Protein AF-A0A960R5I8-F1 (afdb_monomer_lite)

Secondary structure (DSSP, 8-state):
-HHHHHHHHHHHHHHHHHHHHHTT--HHHHHHHHHHHHHHHHHHHHHHHHSHHHHHHHHHHHHHS-GGG--TTS-S-----TTS-HHHHHHHHHHH---S---PPPP-B-S--BEEEE-TTS-EEEEEEEETGGGGEEEE-TTS-EEEE-HHHHHHHGGGBS-HHHHHHHHHHHHHHHTSS-HHHHHHHHHHHHHS-BSSTTS-B-SEEEEE-SS--GGGEEE--S--SHHHHHTT---EEEBSS--SEEEEEEETTS-EEEEEE-TTS-HHHHHHHHHT-TTEEEEEEEE-TT-EEEE-S-EEETTEEE-SEEEEEEEEETTTTEEEEE-TT-PBPPPEEHHHHHHTT-EE----

Sequence (356 aa):
GRIEEIEAESKAAVAELKELIDSGAELGEIKKARKKANDLEKGVEDKWRADQRHHALDAMILTMLPHWAGDPGKSLHFGLPKDIDWRRVFGRVLDGVIAEELRFEKPVLRETIYGLRPGPNEEMQAVIRRVVFEMAYEGRSMEGEPIKFGVKELKRWIPSVRDPLIRAKLAEIASDLEGLDSAKEQEIEWRKRCLDLRLSPEGPLIKKVSCWSDKPGIDNYANLAKDRSEEGDRRFRGQWRCAKGSHRGQWLYLDGKGAPRIRAVKVFESPDMVVASLRSDPNCLEVVAFLQAGCVIQIDREVVSGRQTLAAGRYRLGGVEEKKRQIDLKSAAGEPFTKIPLTSLVAAGFSRVSEA

Structure (mmCIF, N/CA/C/O backbone):
data_AF-A0A960R5I8-F1
#
_entry.id   AF-A0A960R5I8-F1
#
loop_
_atom_site.group_PDB
_atom_site.id
_atom_site.type_symbol
_atom_site.label_atom_id
_atom_site.label_alt_id
_atom_site.label_comp_id
_atom_site.label_asym_id
_atom_site.label_entity_id
_atom_site.label_seq_id
_atom_site.pdbx_PDB_ins_code
_atom_site.Cartn_x
_atom_site.Cartn_y
_atom_site.Cartn_z
_atom_site.occupancy
_atom_site.B_iso_or_equiv
_atom_site.auth_seq_id
_atom_site.auth_comp_id
_atom_site.auth_asym_id
_atom_site.auth_atom_id
_atom_site.pdbx_PDB_model_num
ATOM 1 N N . GLY A 1 1 ? -19.724 17.907 -12.517 1.00 52.72 1 GLY A N 1
ATOM 2 C CA . GLY A 1 1 ? -19.907 17.167 -13.779 1.00 52.72 1 GLY A CA 1
ATOM 3 C C . GLY A 1 1 ? -21.338 17.297 -14.258 1.00 52.72 1 GLY A C 1
ATOM 4 O O . GLY A 1 1 ? -21.785 18.402 -14.501 1.00 52.72 1 GLY A O 1
ATOM 5 N N . ARG A 1 2 ? -22.094 16.196 -14.315 1.00 65.00 2 ARG A N 1
ATOM 6 C CA . ARG A 1 2 ? -23.437 16.174 -14.929 1.00 65.00 2 ARG A CA 1
ATOM 7 C C . ARG A 1 2 ? -24.547 16.893 -14.139 1.00 65.00 2 ARG A C 1
ATOM 9 O O . ARG A 1 2 ? -25.581 17.191 -14.710 1.00 65.00 2 ARG A O 1
ATOM 16 N N . ILE A 1 3 ? -24.369 17.131 -12.835 1.00 64.06 3 ILE A N 1
ATOM 17 C CA . ILE A 1 3 ? -25.335 17.891 -12.010 1.00 64.06 3 ILE A CA 1
ATOM 18 C C . ILE A 1 3 ? -25.179 19.398 -12.255 1.00 64.06 3 ILE A C 1
ATOM 20 O O . ILE A 1 3 ? -26.164 20.070 -12.526 1.00 64.06 3 ILE A O 1
ATOM 24 N N . GLU A 1 4 ? -23.940 19.897 -12.256 1.00 72.06 4 GLU A N 1
ATOM 25 C CA . GLU A 1 4 ? -23.615 21.307 -12.537 1.00 72.06 4 GLU A CA 1
ATOM 26 C C . GLU A 1 4 ? -24.078 21.736 -13.937 1.00 72.06 4 GLU A C 1
ATOM 28 O O . GLU A 1 4 ? -24.554 22.851 -14.120 1.00 72.06 4 GLU A O 1
ATOM 33 N N . GLU A 1 5 ? -23.986 20.831 -14.914 1.00 75.25 5 GLU A N 1
ATOM 34 C CA . GLU A 1 5 ? -24.476 21.037 -16.280 1.00 75.25 5 GLU A CA 1
ATOM 35 C C . GLU A 1 5 ? -26.003 21.229 -16.315 1.00 75.25 5 GLU A C 1
ATOM 37 O O . GLU A 1 5 ? -26.495 22.193 -16.894 1.00 75.25 5 GLU A O 1
ATOM 42 N N . ILE A 1 6 ? -26.758 20.388 -15.602 1.00 72.94 6 ILE A N 1
ATOM 43 C CA . ILE A 1 6 ? -28.229 20.470 -15.550 1.00 72.94 6 ILE A CA 1
ATOM 44 C C . ILE A 1 6 ? -28.690 21.681 -14.727 1.00 72.94 6 ILE A C 1
ATOM 46 O O . ILE A 1 6 ? -29.697 22.305 -15.049 1.00 72.94 6 ILE A O 1
ATOM 50 N N . GLU A 1 7 ? -27.954 22.062 -13.682 1.00 75.44 7 GLU A N 1
ATOM 51 C CA . GLU A 1 7 ? -28.221 23.298 -12.940 1.00 75.44 7 GLU A CA 1
ATOM 52 C C . GLU A 1 7 ? -27.997 24.547 -13.794 1.00 75.44 7 GLU A C 1
ATOM 54 O O . GLU A 1 7 ? -28.770 25.504 -13.699 1.00 75.44 7 GLU A O 1
ATOM 59 N N . ALA A 1 8 ? -26.960 24.547 -14.635 1.00 82.06 8 ALA A N 1
ATOM 60 C CA . ALA A 1 8 ? -26.720 25.623 -15.587 1.00 82.06 8 ALA A CA 1
ATOM 61 C C . ALA A 1 8 ? -27.842 25.692 -16.638 1.00 82.06 8 ALA A C 1
ATOM 63 O O . ALA A 1 8 ? -28.361 26.778 -16.900 1.00 82.06 8 ALA A O 1
ATOM 64 N N . GLU A 1 9 ? -28.277 24.545 -17.168 1.00 82.81 9 GLU A N 1
ATOM 65 C CA . GLU A 1 9 ? -29.407 24.448 -18.103 1.00 82.81 9 GLU A CA 1
ATOM 66 C C . GLU A 1 9 ? -30.730 24.910 -17.476 1.00 82.81 9 GLU A C 1
ATOM 68 O O . GLU A 1 9 ? -31.490 25.648 -18.105 1.00 82.81 9 GLU A O 1
ATOM 73 N N . SER A 1 10 ? -30.993 24.534 -16.221 1.00 82.56 10 SER A N 1
ATOM 74 C CA . SER A 1 10 ? -32.181 24.961 -15.475 1.00 82.56 10 SER A CA 1
ATOM 75 C C . SER A 1 10 ? -32.188 26.479 -15.253 1.00 82.56 10 SER A C 1
ATOM 77 O O . SER A 1 10 ? -33.169 27.155 -15.568 1.00 82.56 10 SER A O 1
ATOM 79 N N . LYS A 1 11 ? -31.060 27.059 -14.815 1.00 84.75 11 LYS A N 1
ATOM 80 C CA . LYS A 1 11 ? -30.921 28.518 -14.652 1.00 84.75 11 LYS A CA 1
ATOM 81 C C . LYS A 1 11 ? -31.104 29.269 -15.970 1.00 84.75 11 LYS A C 1
ATOM 83 O O . LYS A 1 11 ? -31.772 30.302 -15.982 1.00 84.75 11 LYS A O 1
ATOM 88 N N . ALA A 1 12 ? -30.546 28.750 -17.063 1.00 86.56 12 ALA A N 1
ATOM 89 C CA . ALA A 1 12 ? -30.713 29.330 -18.391 1.00 86.56 12 ALA A CA 1
ATOM 90 C C . ALA A 1 12 ? -32.182 29.289 -18.846 1.00 86.56 12 ALA A C 1
ATOM 92 O O . ALA A 1 12 ? -32.698 30.299 -19.314 1.00 86.56 12 ALA A O 1
ATOM 93 N N . ALA A 1 13 ? -32.887 28.174 -18.626 1.00 83.00 13 ALA A N 1
ATOM 94 C CA . ALA A 1 13 ? -34.304 28.042 -18.968 1.00 83.00 13 ALA A CA 1
ATOM 95 C C . ALA A 1 13 ? -35.213 28.977 -18.143 1.00 83.00 13 ALA A C 1
ATOM 97 O O . ALA A 1 13 ? -36.200 29.500 -18.659 1.00 83.00 13 ALA A O 1
ATOM 98 N N . VAL A 1 14 ? -34.882 29.225 -16.870 1.00 84.38 14 VAL A N 1
ATOM 99 C CA . VAL A 1 14 ? -35.603 30.195 -16.026 1.00 84.38 14 VAL A CA 1
ATOM 100 C C . VAL A 1 14 ? -35.343 31.636 -16.476 1.00 84.38 14 VAL A C 1
ATOM 102 O O . VAL A 1 14 ? -36.256 32.461 -16.429 1.00 84.38 14 VAL A O 1
ATOM 105 N N . ALA A 1 15 ? -34.123 31.954 -16.917 1.00 87.06 15 ALA A N 1
ATOM 106 C CA . ALA A 1 15 ? -33.800 33.264 -17.480 1.00 87.06 15 ALA A CA 1
ATOM 107 C C . ALA A 1 15 ? -34.532 33.504 -18.814 1.00 87.06 15 ALA A C 1
ATOM 109 O O . ALA A 1 15 ? -35.174 34.539 -18.968 1.00 87.06 15 ALA A O 1
ATOM 110 N N . GLU A 1 16 ? -34.529 32.509 -19.707 1.00 86.88 16 GLU A N 1
ATOM 111 C CA . GLU A 1 16 ? -35.263 32.503 -20.983 1.00 86.88 16 GLU A CA 1
ATOM 112 C C . GLU A 1 16 ? -36.770 32.739 -20.763 1.00 86.88 16 GLU A C 1
ATOM 114 O O . GLU A 1 16 ? -37.390 33.563 -21.431 1.00 86.88 16 GLU A O 1
ATOM 119 N N . LEU A 1 17 ? -37.370 32.077 -19.766 1.00 85.31 17 LEU A N 1
ATOM 120 C CA . LEU A 1 17 ? -38.778 32.284 -19.416 1.00 85.31 17 LEU A CA 1
ATOM 121 C C . LEU A 1 17 ? -39.069 33.718 -18.947 1.00 85.31 17 LEU A C 1
ATOM 123 O O . LEU A 1 17 ? -40.115 34.264 -19.293 1.00 85.31 17 LEU A O 1
ATOM 127 N N . LYS A 1 18 ? -38.182 34.315 -18.143 1.00 87.19 18 LYS A N 1
ATOM 128 C CA . LYS A 1 18 ? -38.351 35.698 -17.667 1.00 87.19 18 LYS A CA 1
ATOM 129 C C . LYS A 1 18 ? -38.299 36.686 -18.825 1.00 87.19 18 LYS A C 1
ATOM 131 O O . LYS A 1 18 ? -39.181 37.526 -18.932 1.00 87.19 18 LYS A O 1
ATOM 136 N N . GLU A 1 19 ? -37.341 36.518 -19.730 1.00 87.81 19 GLU A N 1
ATOM 137 C CA . GLU A 1 19 ? -37.201 37.369 -20.912 1.00 87.81 19 GLU A CA 1
ATOM 138 C C . GLU A 1 19 ? -38.429 37.289 -21.837 1.00 87.81 19 GLU A C 1
ATOM 140 O O . GLU A 1 19 ? -38.914 38.310 -22.328 1.00 87.81 19 GLU A O 1
ATOM 145 N N . LEU A 1 20 ? -39.006 36.096 -22.016 1.00 84.62 20 LEU A N 1
ATOM 146 C CA . LEU A 1 20 ? -40.245 35.912 -22.784 1.00 84.62 20 LEU A CA 1
ATOM 147 C C . LEU A 1 20 ? -41.466 36.572 -22.122 1.00 84.62 20 LEU A C 1
ATOM 149 O O . LEU A 1 20 ? -42.343 37.086 -22.815 1.00 84.62 20 LEU A O 1
ATOM 153 N N . ILE A 1 21 ? -41.536 36.570 -20.789 1.00 84.19 21 ILE A N 1
ATOM 154 C CA . ILE A 1 21 ? -42.602 37.260 -20.049 1.00 84.19 21 ILE A CA 1
ATOM 155 C C . ILE A 1 21 ? -42.443 38.778 -20.182 1.00 84.19 21 ILE A C 1
ATOM 157 O O . ILE A 1 21 ? -43.420 39.468 -20.474 1.00 84.19 21 ILE A O 1
ATOM 161 N N . ASP A 1 22 ? -41.222 39.285 -20.019 1.00 87.06 22 ASP A N 1
ATOM 162 C CA . ASP A 1 22 ? -40.928 40.721 -20.034 1.00 87.06 22 ASP A CA 1
ATOM 163 C C . ASP A 1 22 ? -41.065 41.333 -21.440 1.00 87.06 22 ASP A C 1
ATOM 165 O O . ASP A 1 22 ? -41.456 42.492 -21.580 1.00 87.06 22 ASP A O 1
ATOM 169 N N . SER A 1 23 ? -40.806 40.550 -22.493 1.00 86.50 23 SER A N 1
ATOM 170 C CA . SER A 1 23 ? -40.977 40.962 -23.897 1.00 86.50 23 SER A CA 1
ATOM 171 C C . SER A 1 23 ? -42.418 40.867 -24.412 1.00 86.50 23 SER A C 1
ATOM 173 O O . SER A 1 23 ? -42.693 41.299 -25.532 1.00 86.50 23 SER A O 1
ATOM 175 N N . GLY A 1 24 ? -43.352 40.334 -23.614 1.00 85.44 24 GLY A N 1
ATOM 176 C CA . GLY A 1 24 ? -44.751 40.177 -24.015 1.00 85.44 24 GLY A CA 1
ATOM 177 C C . GLY A 1 24 ? -44.964 39.113 -25.097 1.00 85.44 24 GLY A C 1
ATOM 178 O O . GLY A 1 24 ? -45.873 39.254 -25.915 1.00 85.44 24 GLY A O 1
ATOM 179 N N . ALA A 1 25 ? -44.125 38.072 -25.115 1.00 85.62 25 ALA A N 1
ATOM 180 C CA . ALA A 1 25 ? -44.198 36.984 -26.083 1.00 85.62 25 ALA A CA 1
ATOM 181 C C . ALA A 1 25 ? -45.554 36.254 -26.053 1.00 85.62 25 ALA A C 1
ATOM 183 O O . ALA A 1 25 ? -46.317 36.313 -25.081 1.00 85.62 25 ALA A O 1
ATOM 184 N N . GLU A 1 26 ? -45.863 35.523 -27.126 1.00 87.06 26 GLU A N 1
ATOM 185 C CA . GLU A 1 26 ? -47.137 34.820 -27.227 1.00 87.06 26 GLU A CA 1
ATOM 186 C C . GLU A 1 26 ? -47.309 33.781 -26.107 1.00 87.06 26 GLU A C 1
ATOM 188 O O . GLU A 1 26 ? -46.397 33.039 -25.731 1.00 87.06 26 GLU A O 1
ATOM 193 N N . LEU A 1 27 ? -48.541 33.662 -25.600 1.00 78.06 27 LEU A N 1
ATOM 194 C CA . LEU A 1 27 ? -48.876 32.791 -24.468 1.00 78.06 27 LEU A CA 1
ATOM 195 C C . LEU A 1 27 ? -48.466 31.319 -24.694 1.00 78.06 27 LEU A C 1
ATOM 197 O O . LEU A 1 27 ? -48.195 30.592 -23.734 1.00 78.06 27 LEU A O 1
ATOM 201 N N . GLY A 1 28 ? -48.441 30.862 -25.949 1.00 80.88 28 GLY A N 1
ATOM 202 C CA . GLY A 1 28 ? -47.995 29.517 -26.319 1.00 80.88 28 GLY A CA 1
ATOM 203 C C . GLY A 1 28 ? -46.504 29.285 -26.058 1.00 80.88 28 GLY A C 1
ATOM 204 O O . GLY A 1 28 ? -46.129 28.234 -25.531 1.00 80.88 28 GLY A O 1
ATOM 205 N N . GLU A 1 29 ? -45.668 30.279 -26.350 1.00 81.00 29 GLU A N 1
ATOM 206 C CA . GLU A 1 29 ? -44.218 30.226 -26.146 1.00 81.00 29 GLU A CA 1
ATOM 207 C C . GLU A 1 29 ? -43.875 30.282 -24.657 1.00 81.00 29 GLU A C 1
ATOM 209 O O . GLU A 1 29 ? -43.126 29.434 -24.165 1.00 81.00 29 GLU A O 1
ATOM 214 N N . ILE A 1 30 ? -44.544 31.166 -23.908 1.00 79.06 30 ILE A N 1
ATOM 215 C CA . ILE A 1 30 ? -44.414 31.256 -22.446 1.00 79.06 30 ILE A CA 1
ATOM 216 C C . ILE A 1 30 ? -44.790 29.921 -21.784 1.00 79.06 30 ILE A C 1
ATOM 218 O O . ILE A 1 30 ? -44.080 29.432 -20.903 1.00 79.06 30 ILE A O 1
ATOM 222 N N . LYS A 1 31 ? -45.882 29.272 -22.218 1.00 83.31 31 LYS A N 1
ATOM 223 C CA . LYS A 1 31 ? -46.289 27.956 -21.687 1.00 83.31 31 LYS A CA 1
ATOM 224 C C . LYS A 1 31 ? -45.254 26.867 -21.972 1.00 83.31 31 LYS A C 1
ATOM 226 O O . LYS A 1 31 ? -45.002 26.030 -21.102 1.00 83.31 31 LYS A O 1
ATOM 231 N N . LYS A 1 32 ? -44.650 26.868 -23.163 1.00 85.38 32 LYS A N 1
ATOM 232 C CA . LYS A 1 32 ? -43.625 25.892 -23.557 1.00 85.38 32 LYS A CA 1
ATOM 233 C C . LYS A 1 32 ? -42.330 26.087 -22.764 1.00 85.38 32 LYS A C 1
ATOM 235 O O . LYS A 1 32 ? -41.809 25.111 -22.225 1.00 85.38 32 LYS A O 1
ATOM 240 N N . ALA A 1 33 ? -41.864 27.329 -22.630 1.00 80.00 33 ALA A N 1
ATOM 241 C CA . ALA A 1 33 ? -40.691 27.675 -21.830 1.00 80.00 33 ALA A CA 1
ATOM 242 C C . ALA A 1 33 ? -40.901 27.347 -20.343 1.00 80.00 33 ALA A C 1
ATOM 244 O O . ALA A 1 33 ? -40.047 26.721 -19.720 1.00 80.00 33 ALA A O 1
ATOM 245 N N . ARG A 1 34 ? -42.087 27.646 -19.793 1.00 85.31 34 ARG A N 1
ATOM 246 C CA . ARG A 1 34 ? -42.437 27.310 -18.404 1.00 85.31 34 ARG A CA 1
ATOM 247 C C . ARG A 1 34 ? -42.444 25.807 -18.151 1.00 85.31 34 ARG A C 1
ATOM 249 O O . ARG A 1 34 ? -41.943 25.361 -17.125 1.00 85.31 34 ARG A O 1
ATOM 256 N N . LYS A 1 35 ? -42.989 25.021 -19.083 1.00 86.00 35 LYS A N 1
ATOM 257 C CA . LYS A 1 35 ? -42.963 23.558 -18.983 1.00 86.00 35 LYS A CA 1
ATOM 258 C C . LYS A 1 35 ? -41.525 23.026 -19.000 1.00 86.00 35 LYS A C 1
ATOM 260 O O . LYS A 1 35 ? -41.176 22.236 -18.135 1.00 86.00 35 LYS A O 1
ATOM 265 N N . LYS A 1 36 ? -40.685 23.511 -19.922 1.00 84.62 36 LYS A N 1
ATOM 266 C CA . LYS A 1 36 ? -39.260 23.146 -20.017 1.00 84.62 36 LYS A CA 1
ATOM 267 C C . LYS A 1 36 ? -38.494 23.479 -18.730 1.00 84.62 36 LYS A C 1
ATOM 269 O O . LYS A 1 36 ? -37.751 22.633 -18.246 1.00 84.62 36 LYS A O 1
ATOM 274 N N . ALA A 1 37 ? -38.697 24.671 -18.166 1.00 80.00 37 ALA A N 1
ATOM 275 C CA . ALA A 1 37 ? -38.071 25.077 -16.907 1.00 80.00 37 ALA A CA 1
ATOM 276 C C . ALA A 1 37 ? -38.497 24.169 -15.740 1.00 80.00 37 ALA A C 1
ATOM 278 O O . ALA A 1 37 ? -37.640 23.645 -15.034 1.00 80.00 37 ALA A O 1
ATOM 279 N N . ASN A 1 38 ? -39.800 23.899 -15.601 1.00 81.12 38 ASN A N 1
ATOM 280 C CA . ASN A 1 38 ? -40.318 23.004 -14.562 1.00 81.12 38 ASN A CA 1
ATOM 281 C C . ASN A 1 38 ? -39.802 21.560 -14.711 1.00 81.12 38 ASN A C 1
ATOM 283 O O . ASN A 1 38 ? -39.472 20.922 -13.714 1.00 81.12 38 ASN A O 1
ATOM 287 N N . ASP A 1 39 ? -39.738 21.031 -15.937 1.00 81.94 39 ASP A N 1
ATOM 288 C CA . ASP A 1 39 ? -39.251 19.671 -16.200 1.00 81.94 39 ASP A CA 1
ATOM 289 C C . ASP A 1 39 ? -37.749 19.543 -15.864 1.00 81.94 39 ASP A C 1
ATOM 291 O O . ASP A 1 39 ? -37.322 18.526 -15.312 1.00 81.94 39 ASP A O 1
ATOM 295 N N . LEU A 1 40 ? -36.950 20.584 -16.138 1.00 78.56 40 LEU A N 1
ATOM 296 C CA . LEU A 1 40 ? -35.529 20.642 -15.772 1.00 78.56 40 LEU A CA 1
ATOM 297 C C . LEU A 1 40 ? -35.325 20.780 -14.261 1.00 78.56 40 LEU A C 1
ATOM 299 O O . LEU A 1 40 ? -34.496 20.070 -13.699 1.00 78.56 40 LEU A O 1
ATOM 303 N N . GLU A 1 41 ? -36.091 21.642 -13.592 1.00 76.31 41 GLU A N 1
ATOM 304 C CA . GLU A 1 41 ? -36.042 21.812 -12.135 1.00 76.31 41 GLU A CA 1
ATOM 305 C C . GLU A 1 41 ? -36.412 20.512 -11.409 1.00 76.31 41 GLU A C 1
ATOM 307 O O . GLU A 1 41 ? -35.669 20.052 -10.540 1.00 76.31 41 GLU A O 1
ATOM 312 N N . LYS A 1 42 ? -37.478 19.840 -11.856 1.00 76.25 42 LYS A N 1
ATOM 313 C CA . LYS A 1 42 ? -37.851 18.515 -11.355 1.00 76.25 42 LYS A CA 1
ATOM 314 C C . LYS A 1 42 ? -36.763 17.472 -11.627 1.00 76.25 42 LYS A C 1
ATOM 316 O O . LYS A 1 42 ? -36.472 16.648 -10.768 1.00 76.25 42 LYS A O 1
ATOM 321 N N . GLY A 1 43 ? -36.114 17.526 -12.790 1.00 69.94 43 GLY A N 1
ATOM 322 C CA . GLY A 1 43 ? -34.985 16.654 -13.123 1.00 69.94 43 GLY A CA 1
ATOM 323 C C . GLY A 1 43 ? -33.745 16.873 -12.243 1.00 69.94 43 GLY A C 1
ATOM 324 O O . GLY A 1 43 ? -33.021 15.911 -11.970 1.00 69.94 43 GLY A O 1
ATOM 325 N N . VAL A 1 44 ? -33.500 18.105 -11.779 1.00 66.50 44 VAL A N 1
ATOM 326 C CA . VAL A 1 44 ? -32.474 18.409 -10.764 1.00 66.50 44 VAL A CA 1
ATOM 327 C C . VAL A 1 44 ? -32.887 17.821 -9.419 1.00 66.50 44 VAL A C 1
ATOM 329 O O . VAL A 1 44 ? -32.101 17.092 -8.820 1.00 66.50 44 VAL A O 1
ATOM 332 N N . GLU A 1 45 ? -34.122 18.073 -8.981 1.00 64.06 45 GLU A N 1
ATOM 333 C CA . GLU A 1 45 ? -34.653 17.610 -7.694 1.00 64.06 45 GLU A CA 1
ATOM 334 C C . GLU A 1 45 ? -34.668 16.075 -7.592 1.00 64.06 45 GLU A C 1
ATOM 336 O O . GLU A 1 45 ? -34.196 15.515 -6.604 1.00 64.06 45 GLU A O 1
ATOM 341 N N . ASP A 1 46 ? -35.119 15.378 -8.636 1.00 70.88 46 ASP A N 1
ATOM 342 C CA . ASP A 1 46 ? -35.143 13.914 -8.695 1.00 70.88 46 ASP A CA 1
ATOM 343 C C . ASP A 1 46 ? -33.722 13.323 -8.674 1.00 70.88 46 ASP A C 1
ATOM 345 O O . ASP A 1 46 ? -33.483 12.296 -8.036 1.00 70.88 46 ASP A O 1
ATOM 349 N N . LYS A 1 47 ? -32.742 13.976 -9.318 1.00 64.75 47 LYS A N 1
ATOM 350 C CA . LYS A 1 47 ? -31.333 13.541 -9.279 1.00 64.75 47 LYS A CA 1
ATOM 351 C C . LYS A 1 47 ? -30.663 13.827 -7.946 1.00 64.75 47 LYS A C 1
ATOM 353 O O . LYS A 1 47 ? -29.872 13.008 -7.486 1.00 64.75 47 LYS A O 1
ATOM 358 N N . TRP A 1 48 ? -30.971 14.968 -7.339 1.00 61.53 48 TRP A N 1
ATOM 359 C CA . TRP A 1 48 ? -30.518 15.306 -5.998 1.00 61.53 48 TRP A CA 1
ATOM 360 C C . TRP A 1 48 ? -31.087 14.315 -4.980 1.00 61.53 48 TRP A C 1
ATOM 362 O O . TRP A 1 48 ? -30.326 13.798 -4.170 1.00 61.53 48 TRP A O 1
ATOM 372 N N . ARG A 1 49 ? -32.371 13.953 -5.093 1.00 58.34 49 ARG A N 1
ATOM 373 C CA . ARG A 1 49 ? -33.005 12.911 -4.271 1.00 58.34 49 ARG A CA 1
ATOM 374 C C . ARG A 1 49 ? -32.475 11.507 -4.548 1.00 58.34 49 ARG A C 1
ATOM 376 O O . ARG A 1 49 ? -32.425 10.711 -3.627 1.00 58.34 49 ARG A O 1
ATOM 383 N N . ALA A 1 50 ? -32.066 11.182 -5.773 1.00 63.66 50 ALA A N 1
ATOM 384 C CA . ALA A 1 50 ? -31.464 9.881 -6.082 1.00 63.66 50 ALA A CA 1
ATOM 385 C C . ALA A 1 50 ? -30.043 9.711 -5.503 1.00 63.66 50 ALA A C 1
ATOM 387 O O . ALA A 1 50 ? -29.523 8.592 -5.455 1.00 63.66 50 ALA A O 1
ATOM 388 N N . ASP A 1 51 ? -29.397 10.799 -5.069 1.00 60.12 51 ASP A N 1
ATOM 389 C CA . ASP A 1 51 ? -28.124 10.737 -4.361 1.00 60.12 51 ASP A CA 1
ATOM 390 C C . ASP A 1 51 ? -28.353 10.283 -2.913 1.00 60.12 51 ASP A C 1
ATOM 392 O O . ASP A 1 51 ? -28.912 11.004 -2.089 1.00 60.12 51 ASP A O 1
ATOM 396 N N . GLN A 1 52 ? -27.861 9.093 -2.566 1.00 59.84 52 GLN A N 1
ATOM 397 C CA . GLN A 1 52 ? -27.974 8.551 -1.207 1.00 59.84 52 GLN A CA 1
ATOM 398 C C . GLN A 1 52 ? -27.370 9.476 -0.134 1.00 59.84 52 GLN A C 1
ATOM 400 O O . GLN A 1 52 ? -27.755 9.398 1.033 1.00 59.84 52 GLN A O 1
ATOM 405 N N . ARG A 1 53 ? -26.449 10.377 -0.508 1.00 59.78 53 ARG A N 1
ATOM 406 C CA . ARG A 1 53 ? -25.886 11.385 0.402 1.00 59.78 53 ARG A CA 1
ATOM 407 C C . ARG A 1 53 ? -26.913 12.445 0.804 1.00 59.78 53 ARG A C 1
ATOM 409 O O . ARG A 1 53 ? -26.850 12.918 1.935 1.00 59.78 53 ARG A O 1
ATOM 416 N N . HIS A 1 54 ? -27.867 12.779 -0.069 1.00 56.59 54 HIS A N 1
ATOM 417 C CA . HIS A 1 54 ? -28.974 13.681 0.265 1.00 56.59 54 HIS A CA 1
ATOM 418 C C . HIS A 1 54 ? -29.900 13.049 1.304 1.00 56.59 54 HIS A C 1
ATOM 420 O O . HIS A 1 54 ? -30.234 13.698 2.284 1.00 56.59 54 HIS A O 1
ATOM 426 N N . HIS A 1 55 ? -30.211 11.756 1.180 1.00 61.28 55 HIS A N 1
ATOM 427 C CA . HIS A 1 55 ? -30.996 11.047 2.196 1.00 61.28 55 HIS A CA 1
ATOM 428 C C . HIS A 1 55 ? -30.307 10.997 3.565 1.00 61.28 55 HIS A C 1
ATOM 430 O O . HIS A 1 55 ? -30.974 11.097 4.592 1.00 61.28 55 HIS A O 1
ATOM 436 N N . ALA A 1 56 ? -28.977 10.871 3.594 1.00 59.00 56 ALA A N 1
ATOM 437 C CA . ALA A 1 56 ? -28.214 10.939 4.838 1.00 59.00 56 ALA A CA 1
ATOM 438 C C . ALA A 1 56 ? -28.251 12.347 5.461 1.00 59.00 56 ALA A C 1
ATOM 440 O O . ALA A 1 56 ? -28.381 12.474 6.677 1.00 59.00 56 ALA A O 1
ATOM 441 N N . LEU A 1 57 ? -28.177 13.397 4.635 1.00 63.38 57 LEU A N 1
ATOM 442 C CA . LEU A 1 57 ? -28.298 14.786 5.079 1.00 63.38 57 LEU A CA 1
ATOM 443 C C . LEU A 1 57 ? -29.710 15.089 5.606 1.00 63.38 57 LEU A C 1
ATOM 445 O O . LEU A 1 57 ? -29.839 15.672 6.680 1.00 63.38 57 LEU A O 1
ATOM 449 N N . ASP A 1 58 ? -30.749 14.639 4.903 1.00 61.66 58 ASP A N 1
ATOM 450 C CA . ASP A 1 58 ? -32.148 14.780 5.315 1.00 61.66 58 ASP A CA 1
ATOM 451 C C . ASP A 1 58 ? -32.405 14.052 6.639 1.00 61.66 58 ASP A C 1
ATOM 453 O O . ASP A 1 58 ? -32.974 14.630 7.561 1.00 61.66 58 ASP A O 1
ATOM 457 N N . ALA A 1 59 ? -31.923 12.812 6.783 1.00 64.06 59 ALA A N 1
ATOM 458 C CA . ALA A 1 59 ? -32.021 12.058 8.031 1.00 64.06 59 ALA A CA 1
ATOM 459 C C . ALA A 1 59 ? -31.295 12.767 9.184 1.00 64.06 59 ALA A C 1
ATOM 461 O O . ALA A 1 59 ? -31.840 12.877 10.280 1.00 64.06 59 ALA A O 1
ATOM 462 N N . MET A 1 60 ? -30.098 13.307 8.936 1.00 64.31 60 MET A N 1
ATOM 463 C CA . MET A 1 60 ? -29.354 14.080 9.928 1.00 64.31 60 MET A CA 1
ATOM 464 C C . MET A 1 60 ? -30.128 15.334 10.355 1.00 64.31 60 MET A C 1
ATOM 466 O O . MET A 1 60 ? -30.285 15.572 11.551 1.00 64.31 60 MET A O 1
ATOM 470 N N . ILE A 1 61 ? -30.678 16.098 9.408 1.00 66.25 61 ILE A N 1
ATOM 471 C CA . ILE A 1 61 ? -31.504 17.273 9.714 1.00 66.25 61 ILE A CA 1
ATOM 472 C C . ILE A 1 61 ? -32.731 16.856 10.532 1.00 66.25 61 ILE A C 1
ATOM 474 O O . ILE A 1 61 ? -32.991 17.461 11.568 1.00 66.25 61 ILE A O 1
ATOM 478 N N . LEU A 1 62 ? -33.433 15.786 10.140 1.00 65.50 62 LEU A N 1
ATOM 479 C CA . LEU A 1 62 ? -34.590 15.258 10.870 1.00 65.50 62 LEU A CA 1
ATOM 480 C C . LEU A 1 62 ? -34.244 14.851 12.311 1.00 65.50 62 LEU A 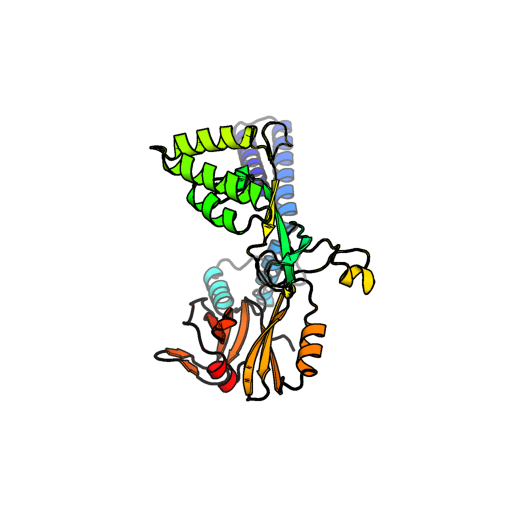C 1
ATOM 482 O O . LEU A 1 62 ? -35.036 15.120 13.208 1.00 65.50 62 LEU A O 1
ATOM 486 N N . THR A 1 63 ? -33.062 14.273 12.567 1.00 62.56 63 THR A N 1
ATOM 487 C CA . THR A 1 63 ? -32.614 13.952 13.942 1.00 62.56 63 THR A CA 1
ATOM 488 C C . THR A 1 63 ? -32.303 15.185 14.793 1.00 62.56 63 THR A C 1
ATOM 490 O O . THR A 1 63 ? -32.290 15.099 16.019 1.00 62.56 63 THR A O 1
ATOM 493 N N . MET A 1 64 ? -32.064 16.335 14.159 1.00 65.81 64 MET A N 1
ATOM 494 C CA . MET A 1 64 ? -31.786 17.608 14.830 1.00 65.81 64 MET A CA 1
ATOM 495 C C . MET A 1 64 ? -33.033 18.488 14.973 1.00 65.81 64 MET A C 1
ATOM 497 O O . MET A 1 64 ? -32.980 19.517 15.653 1.00 65.81 64 MET A O 1
ATOM 501 N N . LEU A 1 65 ?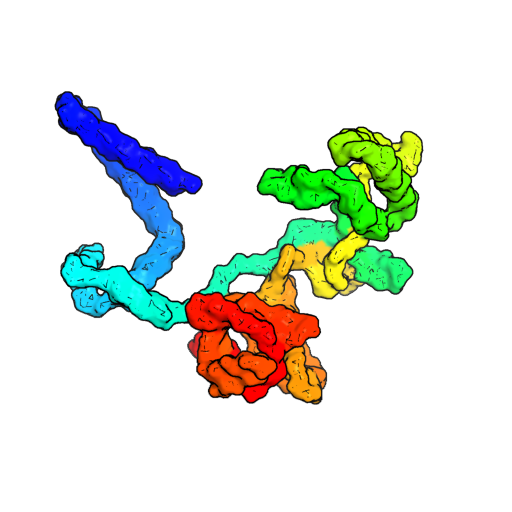 -34.152 18.113 14.344 1.00 63.19 65 LEU A N 1
ATOM 502 C CA . LEU A 1 65 ? -35.414 18.824 14.482 1.00 63.19 65 LEU A CA 1
ATOM 503 C C . LEU A 1 65 ? -36.082 18.447 15.814 1.00 63.19 65 LEU A C 1
ATOM 505 O O . LEU A 1 65 ? -36.314 17.268 16.082 1.00 63.19 65 LEU A O 1
ATOM 509 N N . PRO A 1 66 ? -36.431 19.424 16.664 1.00 58.44 66 PRO A N 1
ATOM 510 C CA . PRO A 1 66 ? -37.161 19.139 17.891 1.00 58.44 66 PRO A CA 1
ATOM 511 C C . PRO A 1 66 ? -38.570 18.601 17.584 1.00 58.44 66 PRO A C 1
ATOM 513 O O . PRO A 1 66 ? -39.178 18.972 16.583 1.00 58.44 66 PRO A O 1
ATOM 516 N N . HIS A 1 67 ? -39.119 17.767 18.476 1.00 54.34 67 HIS A N 1
ATOM 517 C CA . HIS A 1 67 ? -40.392 17.047 18.281 1.00 54.34 67 HIS A CA 1
ATOM 518 C C . HIS A 1 67 ? -41.599 17.917 17.874 1.00 54.34 67 HIS A C 1
ATOM 520 O O . HIS A 1 67 ? -42.531 17.406 17.264 1.00 54.34 67 HIS A O 1
ATOM 526 N N . TRP A 1 68 ? -41.594 19.220 18.173 1.00 54.19 68 TRP A N 1
ATOM 527 C CA . TRP A 1 68 ? -42.662 20.156 17.798 1.00 54.19 68 TRP A CA 1
ATOM 528 C C . TRP A 1 68 ? -42.581 20.662 16.346 1.00 54.19 68 TRP A C 1
ATOM 530 O O . TRP A 1 68 ? -43.525 21.288 15.873 1.00 54.19 68 TRP A O 1
ATOM 540 N N . ALA A 1 69 ? -41.479 20.408 15.632 1.00 54.53 69 ALA A N 1
ATOM 541 C CA . ALA A 1 69 ? -41.324 20.760 14.218 1.00 54.53 69 ALA A CA 1
ATOM 542 C C . ALA A 1 69 ? -42.051 19.781 13.271 1.00 54.53 69 ALA A C 1
ATOM 544 O O . ALA A 1 69 ? -42.196 20.070 12.085 1.00 54.53 69 ALA A O 1
ATOM 545 N N . GLY A 1 70 ? -42.512 18.634 13.783 1.00 52.62 70 GLY A N 1
ATOM 546 C CA . GLY A 1 70 ? -43.388 17.709 13.068 1.00 52.62 70 GLY A CA 1
ATOM 547 C C . GLY A 1 70 ? -44.842 17.914 13.484 1.00 52.62 70 GLY A C 1
ATOM 548 O O . GLY A 1 70 ? -45.225 17.517 14.578 1.00 52.62 70 GLY A O 1
ATOM 549 N N . ASP A 1 71 ? -45.659 18.512 12.616 1.00 53.00 71 ASP A N 1
ATOM 550 C CA . ASP A 1 71 ? -47.120 18.526 12.768 1.00 53.00 71 ASP A CA 1
ATOM 551 C C . ASP A 1 71 ? -47.686 17.259 12.090 1.00 53.00 71 ASP A C 1
ATOM 553 O O . ASP A 1 71 ? -47.619 17.164 10.861 1.00 53.00 71 ASP A O 1
ATOM 557 N N . PRO A 1 72 ? -48.226 16.268 12.831 1.00 52.12 72 PRO A N 1
ATOM 558 C CA . PRO A 1 72 ? -48.688 14.999 12.257 1.00 52.12 72 PRO A CA 1
ATOM 559 C C . PRO A 1 72 ? -49.861 15.153 11.276 1.00 52.12 72 PRO A C 1
ATOM 561 O O . PRO A 1 72 ? -50.155 14.226 10.525 1.00 52.12 72 PRO A O 1
ATOM 564 N N . GLY A 1 73 ? -50.555 16.299 11.302 1.00 55.16 73 GLY A N 1
ATOM 565 C CA . GLY A 1 73 ? -51.740 16.569 10.487 1.00 55.16 73 GLY A CA 1
ATOM 566 C C . GLY A 1 73 ? -51.489 17.403 9.229 1.00 55.16 73 GLY A C 1
ATOM 567 O O . GLY A 1 73 ? -52.427 17.622 8.462 1.00 55.16 73 GLY A O 1
ATOM 568 N N . LYS A 1 74 ? -50.262 17.889 8.994 1.00 52.59 74 LYS A N 1
ATOM 569 C CA . LYS A 1 74 ? -49.925 18.718 7.825 1.00 52.59 74 LYS A CA 1
ATOM 570 C C . LYS A 1 74 ? -48.882 18.021 6.966 1.00 52.59 74 LYS A C 1
ATOM 572 O O . LYS A 1 74 ? -47.905 17.479 7.468 1.00 52.59 74 LYS A O 1
ATOM 577 N N . SER A 1 75 ? -49.080 18.047 5.651 1.00 44.84 75 SER A N 1
ATOM 578 C CA . SER A 1 75 ? -48.121 17.525 4.677 1.00 44.84 75 SER A CA 1
ATOM 579 C C . SER A 1 75 ? -46.745 18.171 4.882 1.00 44.84 75 SER A C 1
ATOM 581 O O . SER A 1 75 ? -46.579 19.335 4.528 1.00 44.84 75 SER A O 1
ATOM 583 N N . LEU A 1 76 ? -45.806 17.421 5.476 1.00 45.78 76 LEU A N 1
ATOM 584 C CA . LEU A 1 76 ? -44.338 17.551 5.433 1.00 45.78 76 LEU A CA 1
ATOM 585 C C . LEU A 1 76 ? -43.809 18.908 4.920 1.00 45.78 76 LEU A C 1
ATOM 587 O O . LEU A 1 76 ? -43.155 18.990 3.882 1.00 45.78 76 LEU A O 1
ATOM 591 N N . HIS A 1 77 ? -44.088 19.990 5.645 1.00 45.97 77 HIS A N 1
ATOM 592 C CA . HIS A 1 77 ? -43.449 21.286 5.438 1.00 45.97 77 HIS A CA 1
ATOM 593 C C . HIS A 1 77 ? -42.619 21.585 6.681 1.00 45.97 77 HIS A C 1
ATOM 595 O O . HIS A 1 77 ? -43.082 22.216 7.629 1.00 45.97 77 HIS A O 1
ATOM 601 N N . PHE A 1 78 ? -41.379 21.094 6.685 1.00 56.12 78 PHE A N 1
ATOM 602 C CA . PHE A 1 78 ? -40.385 21.431 7.701 1.00 56.12 78 PHE A CA 1
ATOM 603 C C . PHE A 1 78 ? -39.817 22.823 7.412 1.00 56.12 78 PHE A C 1
ATOM 605 O O . PHE A 1 78 ? -38.691 22.988 6.950 1.00 56.12 78 PHE A O 1
ATOM 612 N N . GLY A 1 79 ? -40.632 23.849 7.638 1.00 56.19 79 GLY A N 1
ATOM 613 C CA . GLY A 1 79 ? -40.149 25.221 7.655 1.00 56.19 79 GLY A CA 1
ATOM 614 C C . GLY A 1 79 ? -39.419 25.469 8.967 1.00 56.19 79 GLY A C 1
ATOM 615 O O . GLY A 1 79 ? -40.061 25.560 10.009 1.00 56.19 79 GLY A O 1
ATOM 616 N N . LEU A 1 80 ? -38.094 25.592 8.926 1.00 65.06 80 LEU A N 1
ATOM 617 C CA . LEU A 1 80 ? -37.323 26.083 10.065 1.00 65.06 80 LEU A CA 1
ATOM 618 C C . LEU A 1 80 ? -37.811 27.507 10.428 1.00 65.06 80 LEU A C 1
ATOM 620 O O . LEU A 1 80 ? -37.837 28.369 9.544 1.00 65.06 80 LEU A O 1
ATOM 624 N N . PRO A 1 81 ? -38.222 27.787 11.682 1.00 69.31 81 PRO A N 1
ATOM 625 C CA . PRO A 1 81 ? -38.629 29.128 12.104 1.00 69.31 81 PRO A CA 1
ATOM 626 C C . PRO A 1 81 ? -37.620 30.215 11.728 1.00 69.31 81 PRO A C 1
ATOM 628 O O . PRO A 1 81 ? -36.421 30.055 11.943 1.00 69.31 81 PRO A O 1
ATOM 631 N N . LYS A 1 82 ? -38.100 31.341 11.195 1.00 69.00 82 LYS A N 1
ATOM 632 C CA . LYS A 1 82 ? -37.238 32.383 10.608 1.00 69.00 82 LYS A CA 1
ATOM 633 C C . LYS A 1 82 ? -36.398 33.160 11.630 1.00 69.00 82 LYS A C 1
ATOM 635 O O . LYS A 1 82 ? -35.364 33.700 11.256 1.00 69.00 82 LYS A O 1
ATOM 640 N N . ASP A 1 83 ? -36.802 33.163 12.899 1.00 78.62 83 ASP A N 1
ATOM 641 C CA . ASP A 1 83 ? -36.185 33.984 13.954 1.00 78.62 83 ASP A CA 1
ATOM 642 C C . ASP A 1 83 ? -35.096 33.247 14.752 1.00 78.62 83 ASP A C 1
ATOM 644 O O . ASP A 1 83 ? -34.563 33.766 15.733 1.00 78.62 83 ASP A O 1
ATOM 648 N N . ILE A 1 84 ? -34.764 32.019 14.349 1.00 72.75 84 ILE A N 1
ATOM 649 C CA . ILE A 1 84 ? -33.746 31.198 15.002 1.00 72.75 84 ILE A CA 1
ATOM 650 C C . ILE A 1 84 ? -32.508 31.134 14.108 1.00 72.75 84 ILE A C 1
ATOM 652 O O . ILE A 1 84 ? -32.582 30.816 12.922 1.00 72.75 84 ILE A O 1
ATOM 656 N N . ASP A 1 85 ? -31.340 31.386 14.698 1.00 79.88 85 ASP A N 1
ATOM 657 C CA . ASP A 1 85 ? -30.055 31.143 14.045 1.00 79.88 85 ASP A CA 1
ATOM 658 C C . ASP A 1 85 ? -29.760 29.635 14.008 1.00 79.88 85 ASP A C 1
ATOM 660 O O . ASP A 1 85 ? -29.041 29.078 14.845 1.00 79.88 85 ASP A O 1
ATOM 664 N N . TRP A 1 86 ? -30.351 28.960 13.024 1.00 74.19 86 TRP A N 1
ATOM 665 C CA . TRP A 1 86 ? -30.189 27.523 12.811 1.00 74.19 86 TRP A CA 1
ATOM 666 C C . TRP A 1 86 ? -28.751 27.125 12.504 1.00 74.19 86 TRP A C 1
ATOM 668 O O . TRP A 1 86 ? -28.354 26.018 12.854 1.00 74.19 86 TRP A O 1
ATOM 678 N N . ARG A 1 87 ? -27.935 28.021 11.927 1.00 74.31 87 ARG A N 1
ATOM 679 C CA . ARG A 1 87 ? -26.505 27.746 11.726 1.00 74.31 87 ARG A CA 1
ATOM 680 C C . ARG A 1 87 ? -25.803 27.576 13.064 1.00 74.31 87 ARG A C 1
ATOM 682 O O . ARG A 1 87 ? -25.030 26.639 13.219 1.00 74.31 87 ARG A O 1
ATOM 689 N N . ARG A 1 88 ? -26.109 28.425 14.048 1.00 78.19 88 ARG A N 1
ATOM 690 C CA . ARG A 1 88 ? -25.565 28.288 15.405 1.00 78.19 88 ARG A CA 1
ATOM 691 C C . ARG A 1 88 ? -26.110 27.061 16.133 1.00 78.19 88 ARG A C 1
ATOM 693 O O . ARG A 1 88 ? -25.361 26.423 16.867 1.00 78.19 88 ARG A O 1
ATOM 700 N N . VAL A 1 89 ? -27.395 26.741 15.965 1.00 76.62 89 VAL A N 1
ATOM 701 C CA . VAL A 1 89 ? -28.017 25.559 16.591 1.00 76.62 89 VAL A CA 1
ATOM 702 C C . VAL A 1 89 ? -27.408 24.274 16.035 1.00 76.62 89 VAL A C 1
ATOM 704 O O . VAL A 1 89 ? -26.865 23.488 16.807 1.00 76.62 89 VAL A O 1
ATOM 707 N N . PHE A 1 90 ? -27.420 24.092 14.712 1.00 77.75 90 PHE A N 1
ATOM 708 C CA . PHE A 1 90 ? -26.810 22.927 14.073 1.00 77.75 90 PHE A CA 1
ATOM 709 C C . PHE A 1 90 ? -25.304 22.887 14.290 1.00 77.75 90 PHE A C 1
ATOM 711 O O . PHE A 1 90 ? -24.786 21.812 14.548 1.00 77.75 90 PHE A O 1
ATOM 718 N N . GLY A 1 91 ? -24.620 24.037 14.270 1.00 75.81 91 GLY A N 1
ATOM 719 C CA . GLY A 1 91 ? -23.193 24.132 14.578 1.00 75.81 91 GLY A CA 1
ATOM 720 C C . GLY A 1 91 ? -22.860 23.488 15.921 1.00 75.81 91 GLY A C 1
ATOM 721 O O . GLY A 1 91 ? -22.079 22.552 15.957 1.00 75.81 91 GLY A O 1
ATOM 722 N N . ARG A 1 92 ? -23.552 23.867 17.005 1.00 77.44 92 ARG A N 1
ATOM 723 C CA . ARG A 1 92 ? -23.316 23.258 18.328 1.00 77.44 92 ARG A CA 1
ATOM 724 C C . ARG A 1 92 ? -23.601 21.762 18.377 1.00 77.44 92 ARG A C 1
ATOM 726 O O . ARG A 1 92 ? -22.912 21.040 19.090 1.00 77.44 92 ARG A O 1
ATOM 733 N N . VAL A 1 93 ? -24.653 21.311 17.693 1.00 74.50 93 VAL A N 1
ATOM 734 C CA . VAL A 1 93 ? -25.000 19.885 17.670 1.00 74.50 93 VAL A CA 1
ATOM 735 C C . VAL A 1 93 ? -23.932 19.114 16.896 1.00 74.50 93 VAL A C 1
ATOM 737 O O . VAL A 1 93 ? -23.419 18.125 17.404 1.00 74.50 93 VAL A O 1
ATOM 740 N N . LEU A 1 94 ? -23.539 19.601 15.718 1.00 73.88 94 LEU A N 1
ATOM 741 C CA . LEU A 1 94 ? -22.495 19.015 14.878 1.00 73.88 94 LEU A CA 1
ATOM 742 C C . LEU A 1 94 ? -21.122 19.023 15.558 1.00 73.88 94 LEU A C 1
ATOM 744 O O . LEU A 1 94 ? -20.415 18.024 15.471 1.00 73.88 94 LEU A O 1
ATOM 748 N N . ASP A 1 95 ? -20.778 20.087 16.288 1.00 70.94 95 ASP A N 1
ATOM 749 C CA . ASP A 1 95 ? -19.538 20.188 17.070 1.00 70.94 95 ASP A CA 1
ATOM 750 C C . ASP A 1 95 ? -19.453 19.100 18.157 1.00 70.94 95 ASP A C 1
ATOM 752 O O . ASP A 1 95 ? -18.362 18.682 18.545 1.00 70.94 95 ASP A O 1
ATOM 756 N N . GLY A 1 96 ? -20.603 18.617 18.642 1.00 68.88 96 GLY A N 1
ATOM 757 C CA . GLY A 1 96 ? -20.693 17.517 19.603 1.00 68.88 96 GLY A CA 1
ATOM 758 C C . GLY A 1 96 ? -20.749 16.120 18.974 1.00 68.88 96 GLY A C 1
ATOM 759 O O . GLY A 1 96 ? -20.589 15.130 19.689 1.00 68.88 96 GLY A O 1
ATOM 760 N N . VAL A 1 97 ? -20.975 16.006 17.660 1.00 72.94 97 VAL A N 1
ATOM 761 C CA . VAL A 1 97 ? -21.125 14.715 16.977 1.00 72.94 97 VAL A CA 1
ATOM 762 C C . VAL A 1 97 ? -19.763 14.189 16.539 1.00 72.94 97 VAL A C 1
ATOM 764 O O . VAL A 1 97 ? -19.147 14.657 15.582 1.00 72.94 97 VAL A O 1
ATOM 767 N N . ILE A 1 98 ? -19.316 13.124 17.198 1.00 67.62 98 ILE A N 1
ATOM 768 C CA . ILE A 1 98 ? -18.170 12.338 16.746 1.00 67.62 98 ILE A CA 1
ATOM 769 C C . ILE A 1 98 ? -18.716 11.155 15.956 1.00 67.62 98 ILE A C 1
ATOM 771 O O . ILE A 1 98 ? -19.282 10.237 16.538 1.00 67.62 98 ILE A O 1
ATOM 775 N N . ALA A 1 99 ? -18.526 11.153 14.633 1.00 69.56 99 ALA A N 1
ATOM 776 C CA . ALA A 1 99 ? -18.865 9.982 13.824 1.00 69.56 99 ALA A CA 1
ATOM 777 C C . ALA A 1 99 ? -18.121 8.744 14.358 1.00 69.56 99 ALA A C 1
ATOM 779 O O . ALA A 1 99 ? -16.882 8.734 14.385 1.00 69.56 99 ALA A O 1
ATOM 780 N N . GLU A 1 100 ? -18.886 7.742 14.791 1.00 66.88 100 GLU A N 1
ATOM 781 C CA . GLU A 1 100 ? -18.377 6.514 15.412 1.00 66.88 100 GLU A CA 1
ATOM 782 C C . GLU A 1 100 ? -17.808 5.546 14.369 1.00 66.88 100 GLU A C 1
ATOM 784 O O . GLU A 1 100 ? -16.781 4.899 14.599 1.00 66.88 100 GLU A O 1
ATOM 789 N N . GLU A 1 101 ? -18.415 5.520 13.179 1.00 65.12 101 GLU A N 1
ATOM 790 C CA . GLU A 1 101 ? -17.974 4.704 12.056 1.00 65.12 101 GLU A CA 1
ATOM 791 C C . GLU A 1 101 ? -17.792 5.545 10.787 1.00 65.12 101 GLU A C 1
ATOM 793 O O . GLU A 1 101 ? -18.714 6.181 10.280 1.00 65.12 101 GLU A O 1
ATOM 798 N N . LEU A 1 102 ? -16.578 5.517 10.236 1.00 70.31 102 LEU A N 1
ATOM 799 C CA . LEU A 1 102 ? -16.279 6.077 8.923 1.00 70.31 102 LEU A CA 1
ATOM 800 C C . LEU A 1 102 ? -16.150 4.943 7.908 1.00 70.31 102 LEU A C 1
ATOM 802 O O . LEU A 1 102 ? -15.322 4.040 8.051 1.00 70.31 102 LEU A O 1
ATOM 806 N N . ARG A 1 103 ? -16.961 4.995 6.851 1.00 69.31 103 ARG A N 1
ATOM 807 C CA . ARG A 1 103 ? -16.897 4.035 5.746 1.00 69.31 103 ARG A CA 1
ATOM 808 C C . ARG A 1 103 ? -15.899 4.532 4.703 1.00 69.31 103 ARG A C 1
ATOM 810 O O . ARG A 1 103 ? -16.208 5.402 3.896 1.00 69.31 103 ARG A O 1
ATOM 817 N N . PHE A 1 104 ? -14.695 3.970 4.725 1.00 74.62 104 PHE A N 1
ATOM 818 C CA . PHE A 1 104 ? -13.696 4.189 3.678 1.00 74.62 104 PHE A CA 1
ATOM 819 C C . PHE A 1 104 ? -13.932 3.268 2.479 1.00 74.62 104 PHE A C 1
ATOM 821 O O . PHE A 1 104 ? -14.647 2.265 2.574 1.00 74.62 104 PHE A O 1
ATOM 828 N N . GLU A 1 105 ? -13.297 3.595 1.350 1.00 79.06 105 GLU A N 1
ATOM 829 C CA . GLU A 1 105 ? -13.263 2.714 0.184 1.00 79.06 105 GLU A CA 1
ATOM 830 C C . GLU A 1 105 ? -12.777 1.319 0.602 1.00 79.06 105 GLU A C 1
ATOM 832 O O . GLU A 1 105 ? -11.768 1.166 1.301 1.00 79.06 105 GLU A O 1
ATOM 837 N N . LYS A 1 106 ? -13.521 0.284 0.196 1.00 81.81 106 LYS A N 1
ATOM 838 C CA . LYS A 1 106 ? -13.168 -1.092 0.545 1.00 81.81 106 LYS A CA 1
ATOM 839 C C . LYS A 1 106 ? -11.807 -1.426 -0.066 1.00 81.81 106 LYS A C 1
ATOM 841 O O . LYS A 1 106 ? -11.583 -1.153 -1.244 1.00 81.81 106 LYS A O 1
ATOM 846 N N . PRO A 1 107 ? -10.900 -2.055 0.695 1.00 85.50 107 PRO A N 1
ATOM 847 C CA . PRO A 1 107 ? -9.615 -2.446 0.153 1.00 85.50 107 PRO A CA 1
ATOM 848 C C . PRO A 1 107 ? -9.825 -3.506 -0.935 1.00 85.50 107 PRO A C 1
ATOM 850 O O . PRO A 1 107 ? -10.601 -4.446 -0.757 1.00 85.50 107 PRO A O 1
ATOM 853 N N . VAL A 1 108 ? -9.128 -3.358 -2.061 1.00 89.00 108 VAL A N 1
ATOM 854 C CA . VAL A 1 108 ? -9.237 -4.258 -3.218 1.00 89.00 108 VAL A CA 1
ATOM 855 C C . VAL A 1 108 ? -7.882 -4.835 -3.616 1.00 89.00 108 VAL A C 1
ATOM 857 O O . VAL A 1 108 ? -6.815 -4.262 -3.357 1.00 89.00 108 VAL A O 1
ATOM 860 N N . LEU A 1 109 ? -7.926 -5.999 -4.262 1.00 88.25 109 LEU A N 1
ATOM 861 C CA . LEU A 1 109 ? -6.773 -6.561 -4.955 1.00 88.25 109 LEU A CA 1
ATOM 862 C C . LEU A 1 109 ? -6.463 -5.716 -6.193 1.00 88.25 109 LEU A C 1
ATOM 864 O O . LEU A 1 109 ? -7.361 -5.166 -6.828 1.00 88.25 109 LEU A O 1
ATOM 868 N N . ARG A 1 110 ? -5.184 -5.628 -6.557 1.00 85.88 110 ARG A N 1
ATOM 869 C CA . ARG A 1 110 ? -4.778 -5.051 -7.844 1.00 85.88 110 ARG A CA 1
ATOM 870 C C . ARG A 1 110 ? -5.375 -5.864 -8.984 1.00 85.88 110 ARG A C 1
ATOM 872 O O . ARG A 1 110 ? -5.617 -7.053 -8.833 1.00 85.88 110 ARG A O 1
ATOM 879 N N . GLU A 1 111 ? -5.541 -5.245 -10.144 1.00 86.06 111 GLU A N 1
ATOM 880 C CA . GLU A 1 111 ? -5.880 -5.973 -11.374 1.00 86.06 111 GLU A CA 1
ATOM 881 C C . GLU A 1 111 ? -4.674 -6.726 -11.942 1.00 86.06 111 GLU A C 1
ATOM 883 O O . GLU A 1 111 ? -4.824 -7.742 -12.618 1.00 86.06 111 GLU A O 1
ATOM 888 N N . THR A 1 112 ? -3.468 -6.248 -11.630 1.00 85.94 112 THR A N 1
ATOM 889 C CA . THR A 1 112 ? -2.211 -6.859 -12.048 1.00 85.94 112 THR A CA 1
ATOM 890 C C . THR A 1 112 ? -2.109 -8.299 -11.561 1.00 85.94 112 THR A C 1
ATOM 892 O O . THR A 1 112 ? -2.191 -8.575 -10.363 1.00 85.94 112 THR A O 1
ATOM 895 N N . ILE A 1 113 ? -1.874 -9.203 -12.510 1.00 87.56 113 ILE A N 1
ATOM 896 C CA . ILE A 1 113 ? -1.630 -10.617 -12.249 1.00 87.56 113 ILE A CA 1
ATOM 897 C C . ILE A 1 113 ? -0.125 -10.857 -12.158 1.00 87.56 113 ILE A C 1
ATOM 899 O O . ILE A 1 113 ? 0.650 -10.434 -13.018 1.00 87.56 113 ILE A O 1
ATOM 903 N N . TYR A 1 114 ? 0.260 -11.589 -11.125 1.00 89.44 114 TYR A N 1
ATOM 904 C CA . TYR A 1 114 ? 1.611 -12.041 -10.852 1.00 89.44 114 TYR A CA 1
ATOM 905 C C . TYR A 1 114 ? 1.694 -13.555 -11.071 1.00 89.44 114 TYR A C 1
ATOM 907 O O . TYR A 1 114 ? 0.732 -14.291 -10.843 1.00 89.44 114 TYR A O 1
ATOM 915 N N . GLY A 1 115 ? 2.858 -14.023 -11.513 1.00 88.12 115 GLY A N 1
ATOM 916 C CA . GLY A 1 115 ? 3.231 -15.434 -11.437 1.00 88.12 115 GLY A CA 1
ATOM 917 C C . GLY A 1 115 ? 4.121 -15.679 -10.222 1.00 88.12 115 GLY A C 1
ATOM 918 O O . GLY A 1 115 ? 4.779 -14.755 -9.763 1.00 88.12 115 GLY A O 1
ATOM 919 N N . LEU A 1 116 ? 4.197 -16.911 -9.729 1.00 87.31 116 LEU A N 1
ATOM 920 C CA . LEU A 1 116 ? 5.195 -17.299 -8.728 1.00 87.31 116 LEU A CA 1
ATOM 921 C C . LEU A 1 116 ? 6.298 -18.131 -9.369 1.00 87.31 116 LEU A C 1
ATOM 923 O O . LEU A 1 116 ? 6.017 -18.988 -10.211 1.00 87.31 116 LEU A O 1
ATOM 927 N N . ARG A 1 117 ? 7.552 -17.878 -9.001 1.00 86.50 117 ARG A N 1
ATOM 928 C CA . ARG A 1 117 ? 8.714 -18.645 -9.469 1.00 86.50 117 ARG A CA 1
ATOM 929 C C . ARG A 1 117 ? 9.735 -18.811 -8.337 1.00 86.50 117 ARG A C 1
ATOM 931 O O . ARG A 1 117 ? 9.833 -17.894 -7.525 1.00 86.50 117 ARG A O 1
ATOM 938 N N . PRO A 1 118 ? 10.513 -19.908 -8.312 1.00 86.56 118 PRO A N 1
ATOM 939 C CA . PRO A 1 118 ? 11.654 -20.033 -7.409 1.00 86.56 118 PRO A CA 1
ATOM 940 C C . PRO A 1 118 ? 12.659 -18.911 -7.676 1.00 86.56 118 PRO A C 1
ATOM 942 O O . PRO A 1 118 ? 13.044 -18.682 -8.829 1.00 86.56 118 PRO A O 1
ATOM 945 N N . GLY A 1 119 ? 13.013 -18.176 -6.627 1.00 84.06 119 GLY A N 1
ATOM 946 C CA . GLY A 1 119 ? 14.034 -17.138 -6.640 1.00 84.06 119 GLY A CA 1
ATOM 947 C C . GLY A 1 119 ? 15.454 -17.713 -6.559 1.00 84.06 119 GLY A C 1
ATOM 948 O O . GLY A 1 119 ? 15.632 -18.930 -6.546 1.00 84.06 119 GLY A O 1
ATOM 949 N N . PRO A 1 120 ? 16.479 -16.844 -6.480 1.00 79.75 120 PRO A N 1
ATOM 950 C CA . PRO A 1 120 ? 17.881 -17.265 -6.372 1.00 79.75 120 PRO A CA 1
ATOM 951 C C . PRO A 1 120 ? 18.189 -18.141 -5.148 1.00 79.75 120 PRO A C 1
ATOM 953 O O . PRO A 1 120 ? 19.078 -18.977 -5.216 1.00 79.75 120 PRO A O 1
ATOM 956 N N . ASN A 1 121 ? 17.432 -17.970 -4.061 1.00 84.81 121 ASN A N 1
ATOM 957 C CA . ASN A 1 121 ? 17.578 -18.728 -2.814 1.00 84.81 121 ASN A CA 1
ATOM 958 C C . ASN A 1 121 ? 16.569 -19.889 -2.717 1.00 84.81 121 ASN A C 1
ATOM 960 O O . ASN A 1 121 ? 16.206 -20.283 -1.616 1.00 84.81 121 ASN A O 1
ATOM 964 N N . GLU A 1 122 ? 16.018 -20.347 -3.846 1.00 83.19 122 GLU A N 1
ATOM 965 C CA . GLU A 1 122 ? 14.942 -21.355 -3.948 1.00 83.19 122 GLU A CA 1
ATOM 966 C C . GLU A 1 122 ? 13.589 -20.964 -3.318 1.00 83.19 122 GLU A C 1
ATOM 968 O O . GLU A 1 122 ? 12.568 -21.591 -3.598 1.00 83.19 122 GLU A O 1
ATOM 973 N N . GLU A 1 123 ? 13.523 -19.865 -2.565 1.00 84.88 123 GLU A N 1
ATOM 974 C CA . GLU A 1 123 ? 12.271 -19.306 -2.058 1.00 84.88 123 GLU A CA 1
ATOM 975 C C . GLU A 1 123 ? 11.364 -18.804 -3.188 1.00 84.88 123 GLU A C 1
ATOM 977 O O . GLU A 1 123 ? 11.800 -18.131 -4.127 1.00 84.88 123 GLU A O 1
ATOM 982 N N . MET A 1 124 ? 10.065 -19.082 -3.084 1.00 84.75 124 MET A N 1
ATOM 983 C CA . MET A 1 124 ? 9.089 -18.645 -4.079 1.00 84.75 124 MET A CA 1
ATOM 984 C C . MET A 1 124 ? 8.888 -17.129 -4.030 1.00 84.75 124 MET A C 1
ATOM 986 O O . MET A 1 124 ? 8.482 -16.565 -3.015 1.00 84.75 124 MET A O 1
ATOM 990 N N . GLN A 1 125 ? 9.101 -16.472 -5.168 1.00 87.75 125 GLN A N 1
ATOM 991 C CA . GLN A 1 125 ? 8.945 -15.031 -5.319 1.00 87.75 125 GLN A CA 1
ATOM 992 C C . GLN A 1 125 ? 7.955 -14.687 -6.431 1.00 87.75 125 GLN A C 1
ATOM 994 O O . GLN A 1 125 ? 7.832 -15.381 -7.448 1.00 87.75 125 GLN A O 1
ATOM 999 N N . ALA A 1 126 ? 7.240 -13.581 -6.236 1.00 89.69 126 ALA A N 1
ATOM 1000 C CA . ALA A 1 126 ? 6.311 -13.064 -7.225 1.00 89.69 126 ALA A CA 1
ATOM 1001 C C . ALA A 1 126 ? 7.049 -12.425 -8.405 1.00 89.69 126 ALA A C 1
ATOM 1003 O O . ALA A 1 126 ? 8.025 -11.692 -8.251 1.00 89.69 126 ALA A O 1
ATOM 1004 N N . VAL A 1 127 ? 6.531 -12.681 -9.599 1.00 90.75 127 VAL A N 1
ATOM 1005 C CA . VAL A 1 127 ? 7.049 -12.233 -10.886 1.00 90.75 127 VAL A CA 1
ATOM 1006 C C . VAL A 1 127 ? 5.959 -11.464 -11.609 1.00 90.75 127 VAL A C 1
ATOM 1008 O O . VAL A 1 127 ? 4.819 -11.918 -11.712 1.00 90.75 127 VAL A O 1
ATOM 1011 N N . ILE A 1 128 ? 6.327 -10.317 -12.159 1.00 91.69 128 ILE A N 1
ATOM 1012 C CA . ILE A 1 128 ? 5.463 -9.454 -12.959 1.00 91.69 128 ILE A CA 1
ATOM 1013 C C . ILE A 1 128 ? 6.062 -9.282 -14.354 1.00 91.69 128 ILE A C 1
ATOM 1015 O O . ILE A 1 128 ? 7.281 -9.249 -14.520 1.00 91.69 128 ILE A O 1
ATOM 1019 N N . ARG A 1 129 ? 5.210 -9.159 -15.376 1.00 91.88 129 ARG A N 1
ATOM 1020 C CA . ARG A 1 129 ? 5.641 -8.722 -16.708 1.00 91.88 129 ARG A CA 1
ATOM 1021 C C . ARG A 1 129 ? 5.512 -7.210 -16.825 1.00 91.88 129 ARG A C 1
ATOM 1023 O O . ARG A 1 129 ? 4.402 -6.691 -16.745 1.00 91.88 129 ARG A O 1
ATOM 1030 N N . ARG A 1 130 ? 6.632 -6.521 -17.038 1.00 92.25 130 ARG A N 1
ATOM 1031 C CA . ARG A 1 130 ? 6.685 -5.065 -17.236 1.00 92.25 130 ARG A CA 1
ATOM 1032 C C . ARG A 1 130 ? 6.920 -4.742 -18.702 1.00 92.25 130 ARG A C 1
ATOM 1034 O O . ARG A 1 130 ? 7.617 -5.489 -19.385 1.00 92.25 130 ARG A O 1
ATOM 1041 N N . VAL A 1 131 ? 6.321 -3.658 -19.185 1.00 93.69 131 VAL A N 1
ATOM 1042 C CA . VAL A 1 131 ? 6.629 -3.098 -20.506 1.00 93.69 131 VAL A CA 1
ATOM 1043 C C . VAL A 1 131 ? 7.992 -2.431 -20.415 1.00 93.69 131 VAL A C 1
ATOM 1045 O O . VAL A 1 131 ? 8.195 -1.620 -19.519 1.00 93.69 131 VAL A O 1
ATOM 1048 N N . VAL A 1 132 ? 8.913 -2.779 -21.318 1.00 94.88 132 VAL A N 1
ATOM 1049 C CA . VAL A 1 132 ? 10.292 -2.264 -21.271 1.00 94.88 132 VAL A CA 1
ATOM 1050 C C . VAL A 1 132 ? 10.296 -0.750 -21.345 1.00 94.88 132 VAL A C 1
ATOM 1052 O O . VAL A 1 132 ? 10.864 -0.113 -20.472 1.00 94.88 132 VAL A O 1
ATOM 1055 N N . PHE A 1 133 ? 9.585 -0.193 -22.326 1.00 94.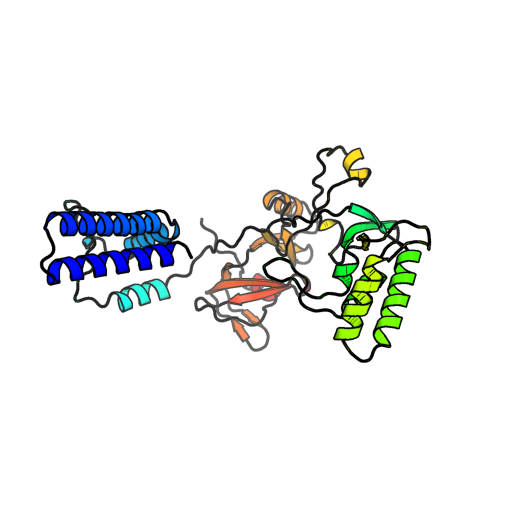06 133 PHE A N 1
ATOM 1056 C CA . PHE A 1 133 ? 9.496 1.246 -22.559 1.00 94.06 133 PHE A CA 1
ATOM 1057 C C . PHE A 1 133 ? 9.164 2.048 -21.291 1.00 94.06 133 PHE A C 1
ATOM 1059 O O . PHE A 1 133 ? 9.814 3.048 -21.001 1.00 94.06 133 PHE A O 1
ATOM 1066 N N . GLU A 1 134 ? 8.210 1.564 -20.495 1.00 93.06 134 GLU A N 1
ATOM 1067 C CA . GLU A 1 134 ? 7.734 2.229 -19.279 1.00 93.06 134 GLU A CA 1
ATOM 1068 C C . GLU A 1 134 ? 8.720 2.134 -18.104 1.00 93.06 134 GLU A C 1
ATOM 1070 O O . GLU A 1 134 ? 8.563 2.851 -17.122 1.00 93.06 134 GLU A O 1
ATOM 1075 N N . MET A 1 135 ? 9.737 1.266 -18.168 1.00 94.00 135 MET A N 1
ATOM 1076 C CA . MET A 1 135 ? 10.711 1.105 -17.078 1.00 94.00 135 MET A CA 1
ATOM 1077 C C . MET A 1 135 ? 11.563 2.357 -16.862 1.00 94.00 135 MET A C 1
ATOM 1079 O O . MET A 1 135 ? 12.071 2.545 -15.764 1.00 94.00 135 MET A O 1
ATOM 1083 N N . ALA A 1 136 ? 11.711 3.212 -17.874 1.00 94.50 136 ALA A N 1
ATOM 1084 C CA . ALA A 1 136 ? 12.434 4.476 -17.757 1.00 94.50 136 ALA A CA 1
ATOM 1085 C C . ALA A 1 136 ? 11.542 5.656 -17.337 1.00 94.50 136 ALA A C 1
ATOM 1087 O O . ALA A 1 136 ? 12.002 6.792 -17.385 1.00 94.50 136 ALA A O 1
ATOM 1088 N N . TYR A 1 137 ? 10.278 5.422 -16.970 1.00 93.19 137 TYR A N 1
ATOM 1089 C CA . TYR A 1 137 ? 9.341 6.490 -16.631 1.00 93.19 137 TYR A CA 1
ATOM 1090 C C . TYR A 1 137 ? 8.829 6.400 -15.191 1.00 93.19 137 TYR A C 1
ATOM 1092 O O . TYR A 1 137 ? 8.535 5.325 -14.665 1.00 93.19 137 TYR A O 1
ATOM 1100 N N . GLU A 1 138 ? 8.668 7.568 -14.578 1.00 88.00 138 GLU A N 1
ATOM 1101 C CA . GLU A 1 138 ? 8.043 7.773 -13.279 1.00 88.00 138 GLU A CA 1
ATOM 1102 C C . GLU A 1 138 ? 6.609 8.295 -13.455 1.00 88.00 138 GLU A C 1
ATOM 1104 O O . GLU A 1 138 ? 6.357 9.255 -14.189 1.00 88.00 138 GLU A O 1
ATOM 1109 N N . GLY A 1 139 ? 5.670 7.678 -12.734 1.00 77.94 139 GLY A N 1
ATOM 1110 C CA . GLY A 1 139 ? 4.269 8.093 -12.708 1.00 77.94 139 GLY A CA 1
ATOM 1111 C C . GLY A 1 139 ? 3.482 7.767 -13.983 1.00 77.94 139 GLY A C 1
ATOM 1112 O O . GLY A 1 139 ? 4.029 7.399 -15.021 1.00 77.94 139 GLY A O 1
ATOM 1113 N N . ARG A 1 140 ? 2.158 7.890 -13.876 1.00 77.00 140 ARG A N 1
ATOM 1114 C CA . ARG A 1 140 ? 1.218 7.831 -15.000 1.00 77.00 140 ARG A CA 1
ATOM 1115 C C . ARG A 1 140 ? 0.222 8.978 -14.893 1.00 77.00 140 ARG A C 1
ATOM 1117 O O . ARG A 1 140 ? -0.167 9.312 -13.773 1.00 77.00 140 ARG A O 1
ATOM 1124 N N . SER A 1 141 ? -0.174 9.553 -16.025 1.00 73.00 141 SER A N 1
ATOM 1125 C CA . SER A 1 141 ? -1.234 10.557 -16.112 1.00 73.00 141 SER A CA 1
ATOM 1126 C C . SER A 1 141 ? -2.584 9.947 -15.721 1.00 73.00 141 SER A C 1
ATOM 1128 O O . SER A 1 141 ? -2.691 8.731 -15.525 1.00 73.00 141 SER A O 1
ATOM 1130 N N . MET A 1 142 ? -3.630 10.773 -15.614 1.00 59.31 142 MET A N 1
ATOM 1131 C CA . MET A 1 142 ? -4.986 10.263 -15.367 1.00 59.31 142 MET A CA 1
ATOM 1132 C C . MET A 1 142 ? -5.459 9.332 -16.494 1.00 59.31 142 MET A C 1
ATOM 1134 O O . MET A 1 142 ? -6.197 8.385 -16.240 1.00 59.31 142 MET A O 1
ATOM 1138 N N . GLU A 1 143 ? -4.971 9.554 -17.714 1.00 69.56 143 GLU A N 1
ATOM 1139 C CA . GLU A 1 143 ? -5.214 8.732 -18.903 1.00 69.56 143 GLU A CA 1
ATOM 1140 C C . GLU A 1 143 ? -4.300 7.494 -18.977 1.00 69.56 143 GLU A C 1
ATOM 1142 O O . GLU A 1 143 ? -4.468 6.650 -19.852 1.00 69.56 143 GLU A O 1
ATOM 1147 N N . GLY A 1 144 ? -3.349 7.348 -18.048 1.00 68.31 144 GLY A N 1
ATOM 1148 C CA . GLY A 1 144 ? -2.446 6.199 -17.971 1.00 68.31 144 GLY A CA 1
ATOM 1149 C C . GLY A 1 144 ? -1.115 6.364 -18.711 1.00 68.31 144 GLY A C 1
ATOM 1150 O O . GLY A 1 144 ? -0.330 5.409 -18.731 1.00 68.31 144 GLY A O 1
ATOM 1151 N N . GLU A 1 145 ? -0.825 7.544 -19.261 1.00 75.75 145 GLU A N 1
ATOM 1152 C CA . GLU A 1 145 ? 0.398 7.807 -20.027 1.00 75.75 145 GLU A CA 1
ATOM 1153 C C . GLU A 1 145 ? 1.608 8.067 -19.115 1.00 75.75 145 GLU A C 1
ATOM 1155 O O . GLU A 1 145 ? 1.460 8.717 -18.078 1.00 75.75 145 GLU A O 1
ATOM 1160 N N . PRO A 1 146 ? 2.817 7.586 -19.449 1.00 74.44 146 PRO A N 1
ATOM 1161 C CA . PRO A 1 146 ? 4.013 7.854 -18.653 1.00 74.44 146 PRO A CA 1
ATOM 1162 C C . PRO A 1 146 ? 4.310 9.361 -18.537 1.00 74.44 146 PRO A C 1
ATOM 1164 O O . PRO A 1 146 ? 4.348 10.059 -19.546 1.00 74.44 146 PRO A O 1
ATOM 1167 N N . ILE A 1 147 ? 4.535 9.869 -17.316 1.00 81.31 147 ILE A N 1
ATOM 1168 C CA . ILE A 1 147 ? 4.649 11.325 -17.078 1.00 81.31 147 ILE A CA 1
ATOM 1169 C C . ILE A 1 147 ? 6.081 11.826 -17.253 1.00 81.31 147 ILE A C 1
ATOM 1171 O O . ILE A 1 147 ? 6.308 12.845 -17.902 1.00 81.31 147 ILE A O 1
ATOM 1175 N N . LYS A 1 148 ? 7.052 11.164 -16.618 1.00 87.69 148 LYS A N 1
ATOM 1176 C CA . LYS A 1 148 ? 8.399 11.722 -16.468 1.00 87.69 148 LYS A CA 1
ATOM 1177 C C . LYS A 1 148 ? 9.465 10.698 -16.813 1.00 87.69 148 LYS A C 1
ATOM 1179 O O . LYS A 1 148 ? 9.616 9.710 -16.103 1.00 87.69 148 LYS A O 1
ATOM 1184 N N . PHE A 1 149 ? 10.215 10.949 -17.880 1.00 93.12 149 PHE A N 1
ATOM 1185 C CA . PHE A 1 149 ? 11.362 10.128 -18.252 1.00 93.12 149 PHE A CA 1
ATOM 1186 C C . PHE A 1 149 ? 12.535 10.322 -17.274 1.00 93.12 149 PHE A C 1
ATOM 1188 O O . PHE A 1 149 ? 12.810 11.435 -16.819 1.00 93.12 149 PHE A O 1
ATOM 1195 N N . GLY A 1 150 ? 13.256 9.241 -16.979 1.00 92.81 150 GLY A N 1
ATOM 1196 C CA . GLY A 1 150 ? 14.504 9.273 -16.232 1.00 92.81 150 GLY A CA 1
ATOM 1197 C C . GLY A 1 150 ? 15.279 7.957 -16.303 1.00 92.81 150 GLY A C 1
ATOM 1198 O O . GLY A 1 150 ? 14.796 6.905 -15.881 1.00 92.81 150 GLY A O 1
ATOM 1199 N N . VAL A 1 151 ? 16.545 8.028 -16.726 1.00 94.38 151 VAL A N 1
ATOM 1200 C CA . VAL A 1 151 ? 17.470 6.874 -16.766 1.00 94.38 151 VAL A CA 1
ATOM 1201 C C . VAL A 1 151 ? 17.642 6.227 -15.384 1.00 94.38 151 VAL A C 1
ATOM 1203 O O . VAL A 1 151 ? 17.787 5.010 -15.262 1.00 94.38 151 VAL A O 1
ATOM 1206 N N . LYS A 1 152 ? 17.534 7.023 -14.313 1.00 94.19 152 LYS A N 1
ATOM 1207 C CA . LYS A 1 152 ? 17.544 6.533 -12.928 1.00 94.19 152 LYS A CA 1
ATOM 1208 C C . LYS A 1 152 ? 16.436 5.507 -12.656 1.00 94.19 152 LYS A C 1
ATOM 1210 O O . LYS A 1 152 ? 16.696 4.515 -11.974 1.00 94.19 152 LYS A O 1
ATOM 1215 N N . GLU A 1 153 ? 15.233 5.708 -13.196 1.00 93.81 153 GLU A N 1
ATOM 1216 C CA . GLU A 1 153 ? 14.146 4.737 -13.035 1.00 93.81 153 GLU A CA 1
ATOM 1217 C C . GLU A 1 153 ? 14.442 3.449 -13.805 1.00 93.81 153 GLU A C 1
ATOM 1219 O O . GLU A 1 153 ? 14.277 2.362 -13.251 1.00 93.81 153 GLU A O 1
ATOM 1224 N N . LEU A 1 154 ? 14.997 3.541 -15.020 1.00 95.19 154 LEU A N 1
ATOM 1225 C CA . LEU A 1 154 ? 15.436 2.354 -15.760 1.00 95.19 154 LEU A CA 1
ATOM 1226 C C . LEU A 1 154 ? 16.444 1.542 -14.931 1.00 95.19 154 LEU A C 1
ATOM 1228 O O . LEU A 1 154 ? 16.244 0.346 -14.700 1.00 95.19 154 LEU A O 1
ATOM 1232 N N . LYS A 1 155 ? 17.478 2.208 -14.402 1.00 95.69 155 LYS A N 1
ATOM 1233 C CA . LYS A 1 155 ? 18.504 1.594 -13.545 1.00 95.69 155 LYS A CA 1
ATOM 1234 C C . LYS A 1 155 ? 17.941 0.955 -12.284 1.00 95.69 155 LYS A C 1
ATOM 1236 O O . LYS A 1 155 ? 18.393 -0.120 -11.898 1.00 95.69 155 LYS A O 1
ATOM 1241 N N . ARG A 1 156 ? 16.928 1.562 -11.667 1.00 94.81 156 ARG A N 1
ATOM 1242 C CA . ARG A 1 156 ? 16.230 0.989 -10.510 1.00 94.81 156 ARG A CA 1
ATOM 1243 C C . ARG A 1 156 ? 15.590 -0.363 -10.835 1.00 94.81 156 ARG A C 1
ATOM 1245 O O . ARG A 1 156 ? 15.593 -1.253 -9.986 1.00 94.81 156 ARG A O 1
ATOM 1252 N N . TRP A 1 157 ? 15.042 -0.532 -12.038 1.00 94.19 157 TRP A N 1
ATOM 1253 C CA . TRP A 1 157 ? 14.344 -1.763 -12.417 1.00 94.19 157 TRP A CA 1
ATOM 1254 C C . TRP A 1 157 ? 15.254 -2.857 -12.979 1.00 94.19 157 TRP A C 1
ATOM 1256 O O . TRP A 1 157 ? 14.909 -4.033 -12.846 1.00 94.19 157 TRP A O 1
ATOM 1266 N N . ILE A 1 158 ? 16.405 -2.521 -13.566 1.00 96.06 158 ILE A N 1
ATOM 1267 C CA . ILE A 1 158 ? 17.341 -3.488 -14.172 1.00 96.06 158 ILE A CA 1
ATOM 1268 C C . ILE A 1 158 ? 17.687 -4.670 -13.244 1.00 96.06 158 ILE A C 1
ATOM 1270 O O . ILE A 1 158 ? 17.554 -5.811 -13.694 1.00 96.06 158 ILE A O 1
ATOM 1274 N N . PRO A 1 159 ? 18.038 -4.478 -11.954 1.00 94.69 159 PRO A N 1
ATOM 1275 C CA . PRO A 1 159 ? 18.345 -5.593 -11.052 1.00 94.69 159 PRO A CA 1
ATOM 1276 C C . PRO A 1 159 ? 17.203 -6.605 -10.894 1.00 94.69 159 PRO A C 1
ATOM 1278 O O . PRO A 1 159 ? 17.453 -7.785 -10.656 1.00 94.69 159 PRO A O 1
ATOM 1281 N N . SER A 1 160 ? 15.951 -6.163 -11.056 1.00 94.19 160 SER A N 1
ATOM 1282 C CA . SER A 1 160 ? 14.771 -7.028 -10.950 1.00 94.19 160 SER A CA 1
ATOM 1283 C C . SER A 1 160 ? 14.538 -7.898 -12.189 1.00 94.19 160 SER A C 1
ATOM 1285 O O . SER A 1 160 ? 13.768 -8.855 -12.116 1.00 94.19 160 SER A O 1
ATOM 1287 N N . VAL A 1 161 ? 15.164 -7.587 -13.331 1.00 95.94 161 VAL A N 1
ATOM 1288 C CA . VAL A 1 161 ? 15.002 -8.347 -14.577 1.00 95.94 161 VAL A CA 1
ATOM 1289 C C . VAL A 1 161 ? 15.595 -9.743 -14.404 1.00 95.94 161 VAL A C 1
ATOM 1291 O O . VAL A 1 161 ? 16.757 -9.905 -14.033 1.00 95.94 161 VAL A O 1
ATOM 1294 N N . ARG A 1 162 ? 14.775 -10.764 -14.673 1.00 93.88 162 ARG A N 1
ATOM 1295 C CA . ARG A 1 162 ? 15.129 -12.168 -14.418 1.00 93.88 162 ARG A CA 1
ATOM 1296 C C . ARG A 1 162 ? 16.103 -12.745 -15.435 1.00 93.88 162 ARG A C 1
ATOM 1298 O O . ARG A 1 162 ? 16.903 -13.598 -15.077 1.00 93.88 162 ARG A O 1
ATOM 1305 N N . ASP A 1 163 ? 15.992 -12.318 -16.687 1.00 93.94 163 ASP A N 1
ATOM 1306 C CA . ASP A 1 163 ? 16.832 -12.806 -17.778 1.00 93.94 163 ASP A CA 1
ATOM 1307 C C . ASP A 1 163 ? 18.187 -12.070 -17.770 1.00 93.94 163 ASP A C 1
ATOM 1309 O O . ASP A 1 163 ? 18.201 -10.846 -17.949 1.00 93.94 163 ASP A O 1
ATOM 1313 N N . PRO A 1 164 ? 19.321 -12.769 -17.555 1.00 94.62 164 PRO A N 1
ATOM 1314 C CA . PRO A 1 164 ? 20.633 -12.133 -17.466 1.00 94.62 164 PRO A CA 1
ATOM 1315 C C . PRO A 1 164 ? 21.071 -11.408 -18.743 1.00 94.62 164 PRO A C 1
ATOM 1317 O O . PRO A 1 164 ? 21.716 -10.366 -18.637 1.00 94.62 164 PRO A O 1
ATOM 1320 N N . LEU A 1 165 ? 20.712 -11.919 -19.927 1.00 94.69 165 LEU A N 1
ATOM 1321 C CA . LEU A 1 165 ? 21.100 -11.322 -21.209 1.00 94.69 165 LEU A CA 1
ATOM 1322 C C . LEU A 1 165 ? 20.339 -10.021 -21.444 1.00 94.69 165 LEU A C 1
ATOM 1324 O O . LEU A 1 165 ? 20.933 -8.999 -21.786 1.00 94.69 165 LEU A O 1
ATOM 1328 N N . ILE A 1 166 ? 19.027 -10.035 -21.199 1.00 96.19 166 ILE A N 1
ATOM 1329 C CA . ILE A 1 166 ? 18.204 -8.823 -21.290 1.00 96.19 166 ILE A CA 1
ATOM 1330 C C . ILE A 1 166 ? 18.663 -7.795 -20.254 1.00 96.19 166 ILE A C 1
ATOM 1332 O O . ILE A 1 166 ? 18.763 -6.609 -20.560 1.00 96.19 166 ILE A O 1
ATOM 1336 N N . ARG A 1 167 ? 18.975 -8.242 -19.032 1.00 96.62 167 ARG A N 1
ATOM 1337 C CA . ARG A 1 167 ? 19.480 -7.376 -17.964 1.00 96.62 167 ARG A CA 1
ATOM 1338 C C . ARG A 1 167 ? 20.787 -6.685 -18.358 1.00 96.62 167 ARG A C 1
ATOM 1340 O O . ARG A 1 167 ? 20.904 -5.484 -18.139 1.00 96.62 167 ARG A O 1
ATOM 1347 N N . ALA A 1 168 ? 21.731 -7.416 -18.953 1.00 96.25 168 ALA A N 1
ATOM 1348 C CA . ALA A 1 168 ? 22.988 -6.853 -19.441 1.00 96.25 168 ALA A CA 1
ATOM 1349 C C . ALA A 1 168 ? 22.754 -5.820 -20.557 1.00 96.25 168 ALA A C 1
ATOM 1351 O O . ALA A 1 168 ? 23.248 -4.701 -20.456 1.00 96.25 168 ALA A O 1
ATOM 1352 N N . LYS A 1 169 ? 21.914 -6.143 -21.551 1.00 96.00 169 LYS A N 1
ATOM 1353 C CA . LYS A 1 169 ? 21.548 -5.211 -22.635 1.00 96.00 169 LYS A CA 1
ATOM 1354 C C . LYS A 1 169 ? 20.902 -3.923 -22.121 1.00 96.00 169 LYS A C 1
ATOM 1356 O O . LYS A 1 169 ? 21.228 -2.839 -22.584 1.00 96.00 169 LYS A O 1
ATOM 1361 N N . LEU A 1 170 ? 19.979 -4.024 -21.164 1.00 97.19 170 LEU A N 1
ATOM 1362 C CA . LEU A 1 170 ? 19.345 -2.840 -20.577 1.00 97.19 170 LEU A CA 1
ATOM 1363 C C . LEU A 1 170 ? 20.339 -1.998 -19.763 1.00 97.19 170 LEU A C 1
ATOM 1365 O O . LEU A 1 170 ? 20.200 -0.780 -19.736 1.00 97.19 170 LEU A O 1
ATOM 1369 N N . ALA A 1 171 ? 21.329 -2.624 -19.118 1.00 97.25 171 ALA A N 1
ATOM 1370 C CA . ALA A 1 171 ? 22.389 -1.916 -18.400 1.00 97.25 171 ALA A CA 1
ATOM 1371 C C . ALA A 1 171 ? 23.326 -1.153 -19.343 1.00 97.25 171 ALA A C 1
ATOM 1373 O O . ALA A 1 171 ? 23.648 -0.003 -19.056 1.00 97.25 171 ALA A O 1
ATOM 1374 N N . GLU A 1 172 ? 23.696 -1.757 -20.473 1.00 96.44 172 GLU A N 1
ATOM 1375 C CA . GLU A 1 172 ? 24.451 -1.102 -21.547 1.00 96.44 172 GLU A CA 1
ATOM 1376 C C . GLU A 1 172 ? 23.687 0.116 -22.081 1.00 96.44 172 GLU A C 1
ATOM 1378 O O . GLU A 1 172 ? 24.195 1.231 -22.021 1.00 96.44 172 GLU A O 1
ATOM 1383 N N . ILE A 1 173 ? 22.412 -0.058 -22.452 1.00 96.44 173 ILE A N 1
ATOM 1384 C CA . ILE A 1 173 ? 21.563 1.051 -22.917 1.00 96.44 173 ILE A CA 1
ATOM 1385 C C . ILE A 1 173 ? 21.461 2.156 -21.858 1.00 96.44 173 ILE A C 1
ATOM 1387 O O . ILE A 1 173 ? 21.543 3.333 -22.188 1.00 96.44 173 ILE A O 1
ATOM 1391 N N . ALA A 1 174 ? 21.290 1.809 -20.579 1.00 96.62 174 ALA A N 1
ATOM 1392 C CA . ALA A 1 174 ? 21.230 2.808 -19.515 1.00 96.62 174 ALA A CA 1
ATOM 1393 C C . ALA A 1 174 ? 22.546 3.595 -19.367 1.00 96.62 174 ALA A C 1
ATOM 1395 O O . ALA A 1 174 ? 22.500 4.768 -19.007 1.00 96.62 174 ALA A O 1
ATOM 1396 N N . SER A 1 175 ? 23.694 2.965 -19.634 1.00 96.31 175 SER A N 1
ATOM 1397 C CA . SER A 1 175 ? 25.004 3.623 -19.639 1.00 96.31 175 SER A CA 1
ATOM 1398 C C . SER A 1 175 ? 25.171 4.545 -20.848 1.00 96.31 175 SER A C 1
ATOM 1400 O O . SER A 1 175 ? 25.617 5.675 -20.683 1.00 96.31 175 SER A O 1
ATOM 1402 N N . ASP A 1 176 ? 24.769 4.097 -22.041 1.00 95.94 176 ASP A N 1
ATOM 1403 C CA . ASP A 1 176 ? 24.815 4.902 -23.269 1.00 95.94 176 ASP A CA 1
ATOM 1404 C C . ASP A 1 176 ? 23.969 6.175 -23.136 1.00 95.94 176 ASP A C 1
ATOM 1406 O O . ASP A 1 176 ? 24.404 7.264 -23.504 1.00 95.94 176 ASP A O 1
ATOM 1410 N N . LEU A 1 177 ? 22.763 6.049 -22.570 1.00 96.00 177 LEU A N 1
ATOM 1411 C CA . LEU A 1 177 ? 21.866 7.185 -22.359 1.00 96.00 177 LEU A CA 1
ATOM 1412 C C . LEU A 1 177 ? 22.458 8.211 -21.381 1.00 96.00 177 LEU A C 1
ATOM 1414 O O . LEU A 1 177 ? 22.287 9.409 -21.571 1.00 96.00 177 LEU A O 1
ATOM 1418 N N . GLU A 1 178 ? 23.169 7.768 -20.346 1.00 93.19 178 GLU A N 1
ATOM 1419 C CA . GLU A 1 178 ? 23.841 8.666 -19.393 1.00 93.19 178 GLU A CA 1
ATOM 1420 C C . GLU A 1 178 ? 24.946 9.513 -20.025 1.00 93.19 178 GLU A C 1
ATOM 1422 O O . GLU A 1 178 ? 25.248 10.585 -19.508 1.00 93.19 178 GLU A O 1
ATOM 1427 N N . GLY A 1 179 ? 25.514 9.056 -21.142 1.00 90.44 179 GLY A N 1
ATOM 1428 C CA . GLY A 1 179 ? 26.503 9.803 -21.913 1.00 90.44 179 GLY A CA 1
ATOM 1429 C C . GLY A 1 179 ? 25.919 10.939 -22.759 1.00 90.44 179 GLY A C 1
ATOM 1430 O O . GLY A 1 179 ? 26.685 11.632 -23.419 1.00 90.44 179 GLY A O 1
ATOM 1431 N N . LEU A 1 180 ? 24.593 11.121 -22.776 1.00 92.75 180 LEU A N 1
ATOM 1432 C CA . LEU A 1 180 ? 23.917 12.162 -23.557 1.00 92.75 180 LEU A CA 1
ATOM 1433 C C . LEU A 1 180 ? 23.679 13.437 -22.737 1.00 92.75 180 LEU A C 1
ATOM 1435 O O . LEU A 1 180 ? 23.287 13.373 -21.568 1.00 92.75 180 LEU A O 1
ATOM 1439 N N . ASP A 1 181 ? 23.821 14.586 -23.400 1.00 87.75 181 ASP A N 1
ATOM 1440 C CA . ASP A 1 181 ? 23.879 15.917 -22.780 1.00 87.75 181 ASP A CA 1
ATOM 1441 C C . ASP A 1 181 ? 22.546 16.404 -22.190 1.00 87.75 181 ASP A C 1
ATOM 1443 O O . ASP A 1 181 ? 22.527 17.251 -21.293 1.00 87.75 181 ASP A O 1
ATOM 1447 N N . SER A 1 182 ? 21.408 15.885 -22.665 1.00 91.69 182 SER A N 1
ATOM 1448 C CA . SER A 1 182 ? 20.090 16.345 -22.218 1.00 91.69 182 SER A CA 1
ATOM 1449 C C . SER A 1 182 ? 19.071 15.225 -22.002 1.00 91.69 182 SER A C 1
ATOM 1451 O O . SER A 1 182 ? 18.999 14.246 -22.742 1.00 91.69 182 SER A O 1
ATOM 1453 N N . ALA A 1 183 ? 18.173 15.415 -21.026 1.00 88.38 183 ALA A N 1
ATOM 1454 C CA . ALA A 1 183 ? 17.084 14.473 -20.741 1.00 88.38 183 ALA A CA 1
ATOM 1455 C C . ALA A 1 183 ? 16.139 14.253 -21.941 1.00 88.38 183 ALA A C 1
ATOM 1457 O O . ALA A 1 183 ? 15.564 13.178 -22.095 1.00 88.38 183 ALA A O 1
ATOM 1458 N N . LYS A 1 184 ? 15.992 15.261 -22.811 1.00 91.88 184 LYS A N 1
ATOM 1459 C CA . LYS A 1 184 ? 15.170 15.169 -24.024 1.00 91.88 184 LYS A CA 1
ATOM 1460 C C . LYS A 1 184 ? 15.808 14.250 -25.067 1.00 91.88 184 LYS A C 1
ATOM 1462 O O . LYS A 1 184 ? 15.110 13.433 -25.662 1.00 91.88 184 LYS A O 1
ATOM 1467 N N . GLU A 1 185 ? 17.115 14.365 -25.284 1.00 93.44 185 GLU A N 1
ATOM 1468 C CA . GLU A 1 185 ? 17.850 13.470 -26.185 1.00 93.44 185 GLU A CA 1
ATOM 1469 C C . GLU A 1 185 ? 17.870 12.043 -25.648 1.00 93.44 185 GLU A C 1
ATOM 1471 O O . GLU A 1 185 ? 17.620 11.108 -26.406 1.00 93.44 185 GLU A O 1
ATOM 1476 N N . GLN A 1 186 ? 18.051 11.885 -24.333 1.00 94.81 186 GLN A N 1
ATOM 1477 C CA . GLN A 1 186 ? 17.939 10.591 -23.664 1.00 94.81 186 GLN A CA 1
ATOM 1478 C C . GLN A 1 186 ? 16.577 9.936 -23.905 1.00 94.81 186 GLN A C 1
ATOM 1480 O O . GLN A 1 186 ? 16.511 8.752 -24.228 1.00 94.81 186 GLN A O 1
ATOM 1485 N N . GLU A 1 187 ? 15.481 10.689 -23.798 1.00 94.75 187 GLU A N 1
ATOM 1486 C CA . GLU A 1 187 ? 14.146 10.146 -24.048 1.00 94.75 187 GLU A CA 1
ATOM 1487 C C . GLU A 1 187 ? 13.941 9.754 -25.523 1.00 94.75 187 GLU A C 1
ATOM 1489 O O . GLU A 1 187 ? 13.375 8.696 -25.818 1.00 94.75 187 GLU A O 1
ATOM 1494 N N . ILE A 1 188 ? 14.402 10.586 -26.463 1.00 94.19 188 ILE A N 1
ATOM 1495 C CA . ILE A 1 188 ? 14.315 10.300 -27.904 1.00 94.19 188 ILE A CA 1
ATOM 1496 C C . ILE A 1 188 ? 15.096 9.029 -28.240 1.00 94.19 188 ILE A C 1
ATOM 1498 O O . ILE A 1 188 ? 14.585 8.156 -28.948 1.00 94.19 188 ILE A O 1
ATOM 1502 N N . GLU A 1 189 ? 16.317 8.909 -27.728 1.00 95.88 189 GLU A N 1
ATOM 1503 C CA . GLU A 1 189 ? 17.158 7.742 -27.963 1.00 95.88 189 GLU A CA 1
ATOM 1504 C C . GLU A 1 189 ? 16.573 6.496 -27.292 1.00 95.88 189 GLU A C 1
ATOM 1506 O O . GLU A 1 189 ? 16.476 5.443 -27.921 1.00 95.88 189 GLU A O 1
ATOM 1511 N N . TRP A 1 190 ? 16.051 6.617 -26.070 1.00 96.06 190 TRP A N 1
ATOM 1512 C CA . TRP A 1 190 ? 15.347 5.529 -25.395 1.00 96.06 190 TRP A CA 1
ATOM 1513 C C . TRP A 1 190 ? 14.158 5.002 -26.206 1.00 96.06 190 TRP A C 1
ATOM 1515 O O . TRP A 1 190 ? 14.004 3.786 -26.369 1.00 96.06 190 TRP A O 1
ATOM 1525 N N . ARG A 1 191 ? 13.337 5.904 -26.762 1.00 95.00 191 ARG A N 1
ATOM 1526 C CA . ARG A 1 191 ? 12.220 5.547 -27.652 1.00 95.00 191 ARG A CA 1
ATOM 1527 C C . ARG A 1 191 ? 12.714 4.748 -28.855 1.00 95.00 191 ARG A C 1
ATOM 1529 O O . ARG A 1 191 ? 12.156 3.689 -29.132 1.00 95.00 191 ARG A O 1
ATOM 1536 N N . LYS A 1 192 ? 13.775 5.207 -29.530 1.00 95.19 192 LYS A N 1
ATOM 1537 C CA . LYS A 1 192 ? 14.370 4.499 -30.677 1.00 95.19 192 LYS A CA 1
ATOM 1538 C C . LYS A 1 192 ? 14.876 3.113 -30.288 1.00 95.19 192 LYS A C 1
ATOM 1540 O O . LYS A 1 192 ? 14.508 2.132 -30.930 1.00 95.19 192 LYS A O 1
ATOM 1545 N N . ARG A 1 193 ? 15.647 3.011 -29.202 1.00 94.88 193 ARG A N 1
ATOM 1546 C CA . ARG A 1 193 ? 16.190 1.737 -28.707 1.00 94.88 193 ARG A CA 1
ATOM 1547 C C . ARG A 1 193 ? 15.084 0.744 -28.357 1.00 94.88 193 ARG A C 1
ATOM 1549 O O . ARG A 1 193 ? 15.202 -0.429 -28.685 1.00 94.88 193 ARG A O 1
ATOM 1556 N N . CYS A 1 194 ? 13.982 1.199 -27.761 1.00 94.00 194 CYS A N 1
ATOM 1557 C CA . CYS A 1 194 ? 12.842 0.336 -27.443 1.00 94.00 194 CYS A CA 1
ATOM 1558 C C . CYS A 1 194 ? 12.117 -0.222 -28.677 1.00 94.00 194 CYS A C 1
ATOM 1560 O O . CYS A 1 194 ? 11.530 -1.302 -28.585 1.00 94.00 194 CYS A O 1
ATOM 1562 N N . LEU A 1 195 ? 12.125 0.491 -29.809 1.00 93.50 195 LEU A N 1
ATOM 1563 C CA . LEU A 1 195 ? 11.449 0.045 -31.032 1.00 93.50 195 LEU A CA 1
ATOM 1564 C C . LEU A 1 195 ? 12.131 -1.168 -31.677 1.00 93.50 195 LEU A C 1
ATOM 1566 O O . LEU A 1 195 ? 11.433 -1.976 -32.287 1.00 93.50 195 LEU A O 1
ATOM 1570 N N . ASP A 1 196 ? 13.447 -1.319 -31.500 1.00 93.44 196 ASP A N 1
ATOM 1571 C CA . ASP A 1 196 ? 14.240 -2.409 -32.090 1.00 93.44 196 ASP A CA 1
ATOM 1572 C C . ASP A 1 196 ? 15.020 -3.240 -31.052 1.00 93.44 196 ASP A C 1
ATOM 1574 O O . ASP A 1 196 ? 15.963 -3.962 -31.367 1.00 93.44 196 ASP A O 1
ATOM 1578 N N . LEU A 1 197 ? 14.628 -3.179 -29.775 1.00 94.50 197 LEU A N 1
ATOM 1579 C CA . LEU A 1 197 ? 15.287 -3.963 -28.733 1.00 94.50 197 LEU A CA 1
ATOM 1580 C C . LEU A 1 197 ? 15.042 -5.461 -28.951 1.00 94.50 197 LEU A C 1
ATOM 1582 O O . LEU A 1 197 ? 13.940 -5.953 -28.707 1.00 94.50 197 LEU A O 1
ATOM 1586 N N . ARG A 1 198 ? 16.073 -6.210 -29.347 1.00 93.94 198 ARG A N 1
ATOM 1587 C CA . ARG A 1 198 ? 15.999 -7.660 -29.596 1.00 93.94 198 ARG A CA 1
ATOM 1588 C C . ARG A 1 198 ? 16.931 -8.461 -28.695 1.00 93.94 198 ARG A C 1
ATOM 1590 O O . ARG A 1 198 ? 17.973 -7.975 -28.249 1.00 93.94 198 ARG A O 1
ATOM 1597 N N . LEU A 1 199 ? 16.558 -9.718 -28.441 1.00 90.62 199 LEU A N 1
ATOM 1598 C CA . LEU A 1 199 ? 17.373 -10.639 -27.636 1.00 90.62 199 LEU A CA 1
ATOM 1599 C C . LEU A 1 199 ? 18.711 -10.972 -28.318 1.00 90.62 199 LEU A C 1
ATOM 1601 O O . LEU A 1 199 ? 19.745 -11.050 -27.662 1.00 90.62 199 LEU A O 1
ATOM 1605 N N . SER A 1 200 ? 18.690 -11.091 -29.640 1.00 90.50 200 SER A N 1
ATOM 1606 C CA . SER A 1 200 ? 19.842 -11.229 -30.536 1.00 90.50 200 SER A CA 1
ATOM 1607 C C . SER A 1 200 ? 19.549 -10.444 -31.827 1.00 90.50 200 SER A C 1
ATOM 1609 O O . SER A 1 200 ? 18.394 -10.059 -32.015 1.00 90.50 200 SER A O 1
ATOM 1611 N N . PRO A 1 201 ? 20.530 -10.179 -32.714 1.00 87.75 201 PRO A N 1
ATOM 1612 C CA . PRO A 1 201 ? 20.301 -9.388 -33.932 1.00 87.75 201 PRO A CA 1
ATOM 1613 C C . PRO A 1 201 ? 19.124 -9.887 -34.788 1.00 87.75 201 PRO A C 1
ATOM 1615 O O . PRO A 1 201 ? 18.285 -9.098 -35.208 1.00 87.75 201 PRO A O 1
ATOM 1618 N N . GLU A 1 202 ? 18.989 -11.205 -34.941 1.00 91.19 202 GLU A N 1
ATOM 1619 C CA . GLU A 1 202 ? 17.870 -11.853 -35.650 1.00 91.19 202 GLU A CA 1
ATOM 1620 C C . GLU A 1 202 ? 16.785 -12.390 -34.695 1.00 91.19 202 GLU A C 1
ATOM 1622 O O . GLU A 1 202 ? 15.883 -13.133 -35.075 1.00 91.19 202 GLU A O 1
ATOM 1627 N N . GLY A 1 203 ? 16.882 -12.036 -33.416 1.00 90.81 203 GLY A N 1
ATOM 1628 C CA . GLY A 1 203 ? 16.039 -12.558 -32.354 1.00 90.81 203 GLY A CA 1
ATOM 1629 C C . GLY A 1 203 ? 14.678 -11.870 -32.236 1.00 90.81 203 GLY A C 1
ATOM 1630 O O . GLY A 1 203 ? 14.389 -10.863 -32.898 1.00 90.81 203 GLY A O 1
ATOM 1631 N N . PRO A 1 204 ? 13.828 -12.384 -31.330 1.00 93.75 204 PRO A N 1
ATOM 1632 C CA . PRO A 1 204 ? 12.533 -11.786 -31.051 1.00 93.75 204 PRO A CA 1
ATOM 1633 C C . PRO A 1 204 ? 12.682 -10.390 -30.438 1.00 93.75 204 PRO A C 1
ATOM 1635 O O . PRO A 1 204 ? 13.587 -10.126 -29.639 1.00 93.75 204 PRO A O 1
ATOM 1638 N N . LEU A 1 205 ? 11.734 -9.514 -30.781 1.00 95.31 205 LEU A N 1
ATOM 1639 C CA . LEU A 1 205 ? 11.617 -8.180 -30.204 1.00 95.31 205 LEU A CA 1
ATOM 1640 C C . LEU A 1 205 ? 11.159 -8.256 -28.738 1.00 95.31 205 LEU A C 1
ATOM 1642 O O . LEU A 1 205 ? 10.180 -8.926 -28.395 1.00 95.31 205 LEU A O 1
ATOM 1646 N N . ILE A 1 206 ? 11.833 -7.508 -27.874 1.00 95.75 206 ILE A N 1
ATOM 1647 C CA . ILE A 1 206 ? 11.596 -7.452 -26.438 1.00 95.75 206 ILE A CA 1
ATOM 1648 C C . ILE A 1 206 ? 10.716 -6.238 -26.125 1.00 95.75 206 ILE A C 1
ATOM 1650 O O . ILE A 1 206 ? 11.194 -5.138 -25.871 1.00 95.75 206 ILE A O 1
ATOM 1654 N N . LYS A 1 207 ? 9.396 -6.450 -26.078 1.00 95.38 207 LYS A N 1
ATOM 1655 C CA . LYS A 1 207 ? 8.441 -5.417 -25.619 1.00 95.38 207 LYS A CA 1
ATOM 1656 C C . LYS A 1 207 ? 8.160 -5.476 -24.118 1.00 95.38 207 LYS A C 1
ATOM 1658 O O . LYS A 1 207 ? 7.849 -4.463 -23.494 1.00 95.38 207 LYS A O 1
ATOM 1663 N N . LYS A 1 208 ? 8.208 -6.679 -23.538 1.00 95.25 208 LYS A N 1
ATOM 1664 C CA . LYS A 1 208 ? 7.917 -6.931 -22.123 1.00 95.25 208 LYS A CA 1
ATOM 1665 C C . LYS A 1 208 ? 8.953 -7.871 -21.528 1.00 95.25 208 LYS A C 1
ATOM 1667 O O . LYS A 1 208 ? 9.342 -8.840 -22.174 1.00 95.25 208 LYS A O 1
ATOM 1672 N N . VAL A 1 209 ? 9.325 -7.629 -20.279 1.00 95.12 209 VAL A N 1
ATOM 1673 C CA . VAL A 1 209 ? 10.315 -8.427 -19.546 1.00 95.12 209 VAL A CA 1
ATOM 1674 C C . VAL A 1 209 ? 9.727 -8.959 -18.252 1.00 95.12 209 VAL A C 1
ATOM 1676 O O . VAL A 1 209 ? 8.832 -8.356 -17.659 1.00 95.12 209 VAL A O 1
ATOM 1679 N N . SER A 1 210 ? 10.203 -10.132 -17.837 1.00 94.06 210 SER A N 1
ATOM 1680 C CA . SER A 1 210 ? 9.812 -10.717 -16.555 1.00 94.06 210 SER A CA 1
ATOM 1681 C C . SER A 1 210 ? 10.716 -10.161 -15.461 1.00 94.06 210 SER A C 1
ATOM 1683 O O . SER A 1 210 ? 11.930 -10.355 -15.509 1.00 94.06 210 SER A O 1
ATOM 1685 N N . CYS A 1 211 ? 10.112 -9.514 -14.473 1.00 93.94 211 CYS A N 1
ATOM 1686 C CA . CYS A 1 211 ? 10.794 -8.902 -13.342 1.00 93.94 211 CYS A CA 1
ATOM 1687 C C . CYS A 1 211 ? 10.351 -9.555 -12.035 1.00 93.94 211 CYS A C 1
ATOM 1689 O O . CYS A 1 211 ? 9.180 -9.915 -11.890 1.00 93.94 211 CYS A O 1
ATOM 1691 N N . TRP A 1 212 ? 11.260 -9.659 -11.071 1.00 92.19 212 TRP A N 1
ATOM 1692 C CA . TRP A 1 212 ? 10.892 -9.871 -9.675 1.00 92.19 212 TRP A CA 1
ATOM 1693 C C . TRP A 1 212 ? 10.018 -8.708 -9.189 1.00 92.19 212 TRP A C 1
ATOM 1695 O O . TRP A 1 212 ? 10.233 -7.550 -9.557 1.00 92.19 212 TRP A O 1
ATOM 1705 N N . SER A 1 213 ? 8.980 -9.024 -8.422 1.00 87.25 213 SER A N 1
ATOM 1706 C CA . SER A 1 213 ? 8.075 -8.027 -7.857 1.00 87.25 213 SER A CA 1
ATOM 1707 C C . SER A 1 213 ? 8.790 -7.199 -6.787 1.00 87.25 213 SER A C 1
ATOM 1709 O O . SER A 1 213 ? 9.522 -7.738 -5.967 1.00 87.25 213 SER A O 1
ATOM 1711 N N . ASP A 1 214 ? 8.531 -5.892 -6.756 1.00 79.69 214 ASP A N 1
ATOM 1712 C CA . ASP A 1 214 ? 9.004 -4.951 -5.727 1.00 79.69 214 ASP A CA 1
ATOM 1713 C C . ASP A 1 214 ? 8.158 -4.990 -4.439 1.00 79.69 214 ASP A C 1
ATOM 1715 O O . ASP A 1 214 ? 8.321 -4.164 -3.542 1.00 79.69 214 ASP A O 1
ATOM 1719 N N . LYS A 1 215 ? 7.176 -5.891 -4.383 1.00 76.56 215 LYS A N 1
ATOM 1720 C CA . LYS A 1 215 ? 6.185 -5.999 -3.309 1.00 76.56 215 LYS A CA 1
ATOM 1721 C C . LYS A 1 215 ? 6.602 -7.058 -2.280 1.00 76.56 215 LYS A C 1
ATOM 1723 O O . LYS A 1 215 ? 7.415 -7.916 -2.618 1.00 76.56 215 LYS A O 1
ATOM 1728 N N . PRO A 1 216 ? 6.069 -6.983 -1.041 1.00 68.44 216 PRO A N 1
ATOM 1729 C CA . PRO A 1 216 ? 6.434 -7.874 0.067 1.00 68.44 216 PRO A CA 1
ATOM 1730 C C . PRO A 1 216 ? 6.197 -9.358 -0.251 1.00 68.44 216 PRO A C 1
ATOM 1732 O O . PRO A 1 216 ? 5.703 -9.688 -1.327 1.00 68.44 216 PRO A O 1
ATOM 1735 N N . GLY A 1 217 ? 6.574 -10.239 0.681 1.00 74.50 217 GLY A N 1
ATOM 1736 C CA . GLY A 1 217 ? 6.603 -11.695 0.515 1.00 74.50 217 GLY A CA 1
ATOM 1737 C C . GLY A 1 217 ? 5.327 -12.333 -0.047 1.00 74.50 217 GLY A C 1
ATOM 1738 O O . GLY A 1 217 ? 4.255 -11.727 -0.112 1.00 74.50 217 GLY A O 1
ATOM 1739 N N . ILE A 1 218 ? 5.459 -13.593 -0.468 1.00 79.56 218 ILE A N 1
ATOM 1740 C CA . ILE A 1 218 ? 4.393 -14.404 -1.080 1.00 79.56 218 ILE A CA 1
ATOM 1741 C C . ILE A 1 218 ? 3.090 -14.421 -0.268 1.00 79.56 218 ILE A C 1
ATOM 1743 O O . ILE A 1 218 ? 2.002 -14.458 -0.836 1.00 79.56 218 ILE A O 1
ATOM 1747 N N . ASP A 1 219 ? 3.193 -14.303 1.052 1.00 79.12 219 ASP A N 1
ATOM 1748 C CA . ASP A 1 219 ? 2.077 -14.240 1.985 1.00 79.12 219 ASP A CA 1
ATOM 1749 C C . ASP A 1 219 ? 1.127 -13.057 1.708 1.00 79.12 219 ASP A C 1
ATOM 1751 O O . ASP A 1 219 ? -0.020 -13.069 2.150 1.00 79.12 219 ASP A O 1
ATOM 1755 N N . ASN A 1 220 ? 1.567 -12.035 0.970 1.00 82.44 220 ASN A N 1
ATOM 1756 C CA . ASN A 1 220 ? 0.768 -10.870 0.586 1.00 82.44 220 ASN A CA 1
ATOM 1757 C C . ASN A 1 220 ? 0.005 -11.041 -0.739 1.00 82.44 220 ASN A C 1
ATOM 1759 O O . ASN A 1 220 ? -0.612 -10.083 -1.221 1.00 82.44 220 ASN A O 1
ATOM 1763 N N . TYR A 1 221 ? 0.033 -12.238 -1.328 1.00 86.00 221 TYR A N 1
ATOM 1764 C CA . TYR A 1 221 ? -0.640 -12.544 -2.583 1.00 86.00 221 TYR A CA 1
ATOM 1765 C C . TYR A 1 221 ? -1.757 -13.567 -2.383 1.00 86.00 221 TYR A C 1
ATOM 1767 O O . TYR A 1 221 ? -1.567 -14.612 -1.770 1.00 86.00 221 TYR A O 1
ATOM 1775 N N . ALA A 1 222 ? -2.913 -13.287 -2.976 1.00 86.31 222 ALA A N 1
ATOM 1776 C CA . ALA A 1 222 ? -4.007 -14.237 -3.100 1.00 86.31 222 ALA A CA 1
ATOM 1777 C C . ALA A 1 222 ? -3.820 -15.085 -4.360 1.00 86.31 222 ALA A C 1
ATOM 1779 O O . ALA A 1 222 ? -3.646 -14.519 -5.446 1.00 86.31 222 ALA A O 1
ATOM 1780 N N . ASN A 1 223 ? -3.927 -16.411 -4.238 1.00 85.81 223 ASN A N 1
ATOM 1781 C CA . ASN A 1 223 ? -4.087 -17.281 -5.398 1.00 85.81 223 ASN A CA 1
ATOM 1782 C C . ASN A 1 223 ? -5.530 -17.186 -5.906 1.00 85.81 223 ASN A C 1
ATOM 1784 O O . ASN A 1 223 ? -6.470 -17.531 -5.191 1.00 85.81 223 ASN A O 1
ATOM 1788 N N . LEU A 1 224 ? -5.713 -16.720 -7.140 1.00 83.56 224 LEU A N 1
ATOM 1789 C CA . LEU A 1 224 ? -7.022 -16.668 -7.799 1.00 83.56 224 LEU A CA 1
ATOM 1790 C C . LEU A 1 224 ? -7.201 -17.788 -8.833 1.00 83.56 224 LEU A C 1
ATOM 1792 O O . LEU A 1 224 ? -8.067 -17.694 -9.704 1.00 83.56 224 LEU A O 1
ATOM 1796 N N . ALA A 1 225 ? -6.374 -18.836 -8.779 1.00 76.62 225 ALA A N 1
ATOM 1797 C CA . ALA A 1 225 ? -6.571 -20.020 -9.601 1.00 76.62 225 ALA A CA 1
ATOM 1798 C C . ALA A 1 225 ? -7.942 -20.664 -9.324 1.00 76.62 225 ALA A C 1
ATOM 1800 O O . ALA A 1 225 ? -8.423 -20.703 -8.191 1.00 76.62 225 ALA A O 1
ATOM 1801 N N . LYS A 1 226 ? -8.577 -21.167 -10.390 1.00 71.44 226 LYS A N 1
ATOM 1802 C CA . LYS A 1 226 ? -9.831 -21.931 -10.292 1.00 71.44 226 LYS A CA 1
ATOM 1803 C C . LYS A 1 226 ? -9.600 -23.334 -9.726 1.00 71.44 226 LYS A C 1
ATOM 1805 O O . LYS A 1 226 ? -10.479 -23.867 -9.062 1.00 71.44 226 LYS A O 1
ATOM 1810 N N . ASP A 1 227 ? -8.429 -23.906 -9.996 1.00 68.06 227 ASP A N 1
ATOM 1811 C CA . ASP A 1 227 ? -7.994 -25.180 -9.436 1.00 68.06 227 ASP A CA 1
ATOM 1812 C C . ASP A 1 227 ? -7.354 -24.933 -8.066 1.00 68.06 227 ASP A C 1
ATOM 1814 O O . ASP A 1 227 ? -6.268 -24.360 -7.981 1.00 68.06 227 ASP A O 1
ATOM 1818 N N . ARG A 1 228 ? -8.079 -25.316 -7.010 1.00 63.75 228 ARG A N 1
ATOM 1819 C CA . ARG A 1 228 ? -7.649 -25.233 -5.605 1.00 63.75 228 ARG A CA 1
ATOM 1820 C C . ARG A 1 228 ? -7.232 -26.592 -5.042 1.00 63.75 228 ARG A C 1
ATOM 1822 O O . ARG A 1 228 ? -7.253 -26.785 -3.829 1.00 63.75 228 ARG A O 1
ATOM 1829 N N . SER A 1 229 ? -6.942 -27.569 -5.901 1.00 64.88 229 SER A N 1
ATOM 1830 C CA . SER A 1 229 ? -6.373 -28.827 -5.424 1.00 64.88 229 SER A CA 1
ATOM 1831 C C . SER A 1 229 ? -5.035 -28.561 -4.729 1.00 64.88 229 SER A C 1
ATOM 1833 O O . SER A 1 229 ? -4.314 -27.628 -5.084 1.00 64.88 229 SER A O 1
ATOM 1835 N N . GLU A 1 230 ? -4.678 -29.400 -3.756 1.00 60.25 230 GLU A N 1
ATOM 1836 C CA . GLU A 1 230 ? -3.385 -29.303 -3.068 1.00 60.25 230 GLU A CA 1
ATOM 1837 C C . GLU A 1 230 ? -2.218 -29.360 -4.074 1.00 60.25 230 GLU A C 1
ATOM 1839 O O . GLU A 1 230 ? -1.214 -28.669 -3.926 1.00 60.25 230 GLU A O 1
ATOM 1844 N N . GLU A 1 231 ? -2.380 -30.122 -5.161 1.00 57.62 231 GLU A N 1
ATOM 1845 C CA . GLU A 1 231 ? -1.453 -30.136 -6.292 1.00 57.62 231 GLU A CA 1
ATOM 1846 C C . GLU A 1 231 ? -1.502 -28.861 -7.148 1.00 57.62 231 GLU A C 1
ATOM 1848 O O . GLU A 1 231 ? -0.455 -28.409 -7.606 1.00 57.62 231 GLU A O 1
ATOM 1853 N N . GLY A 1 232 ? -2.677 -28.271 -7.379 1.00 57.72 232 GLY A N 1
ATOM 1854 C CA . GLY A 1 232 ? -2.850 -27.007 -8.101 1.00 57.72 232 GLY A CA 1
ATOM 1855 C C . GLY A 1 232 ? -2.181 -25.829 -7.388 1.00 57.72 232 GLY A C 1
ATOM 1856 O O . GLY A 1 232 ? -1.465 -25.046 -8.023 1.00 57.72 232 GLY A O 1
ATOM 1857 N N . ASP A 1 233 ? -2.311 -25.773 -6.060 1.00 60.75 233 ASP A N 1
ATOM 1858 C CA . ASP A 1 233 ? -1.614 -24.810 -5.205 1.00 60.75 233 ASP A CA 1
ATOM 1859 C C . ASP A 1 233 ? -0.097 -25.089 -5.156 1.00 60.75 233 ASP A C 1
ATOM 1861 O O . ASP A 1 233 ? 0.706 -24.168 -5.340 1.00 60.75 233 ASP A O 1
ATOM 1865 N N . ARG A 1 234 ? 0.322 -26.361 -5.021 1.00 55.31 234 ARG A N 1
ATOM 1866 C CA . ARG A 1 234 ? 1.747 -26.769 -5.015 1.00 55.31 234 ARG A CA 1
ATOM 1867 C C . ARG A 1 234 ? 2.452 -26.602 -6.358 1.00 55.31 234 ARG A C 1
ATOM 1869 O O . ARG A 1 234 ? 3.664 -26.423 -6.386 1.00 55.31 234 ARG A O 1
ATOM 1876 N N . ARG A 1 235 ? 1.748 -26.650 -7.494 1.00 54.81 235 ARG A N 1
ATOM 1877 C CA . ARG A 1 235 ? 2.368 -26.454 -8.821 1.00 54.81 235 ARG A CA 1
ATOM 1878 C C . ARG A 1 235 ? 2.768 -24.999 -9.067 1.00 54.81 235 ARG A C 1
ATOM 1880 O O . ARG A 1 235 ? 3.402 -24.727 -10.088 1.00 54.81 235 ARG A O 1
ATOM 1887 N N . PHE A 1 236 ? 2.403 -24.062 -8.183 1.00 58.12 236 PHE A N 1
ATOM 1888 C CA . PHE A 1 236 ? 2.719 -22.631 -8.284 1.00 58.12 236 PHE A CA 1
ATOM 1889 C C . PHE A 1 236 ? 2.270 -21.986 -9.614 1.00 58.12 236 PHE A C 1
ATOM 1891 O O . PHE A 1 236 ? 2.729 -20.906 -10.008 1.00 58.12 236 PHE A O 1
ATOM 1898 N N . ARG A 1 237 ? 1.348 -22.645 -10.330 1.00 60.03 237 ARG A N 1
ATOM 1899 C CA . ARG A 1 237 ? 0.754 -22.193 -11.593 1.00 60.03 237 ARG A CA 1
ATOM 1900 C C . ARG A 1 237 ? -0.566 -21.502 -11.274 1.00 60.03 237 ARG A C 1
ATOM 1902 O O . ARG A 1 237 ? -1.634 -22.066 -11.457 1.00 60.03 237 ARG A O 1
ATOM 1909 N N . GLY A 1 238 ? -0.476 -20.275 -10.775 1.00 64.00 238 GLY A N 1
ATOM 1910 C CA . GLY A 1 238 ? -1.645 -19.488 -10.385 1.00 64.00 238 GLY A CA 1
ATOM 1911 C C . GLY A 1 238 ? -1.629 -18.080 -10.960 1.00 64.00 238 GLY A C 1
ATOM 1912 O O . GLY A 1 238 ? -0.592 -17.582 -11.407 1.00 64.00 238 GLY A O 1
ATOM 1913 N N . GLN A 1 239 ? -2.797 -17.444 -10.936 1.00 80.25 239 GLN A N 1
ATOM 1914 C CA . GLN A 1 239 ? -2.933 -16.008 -11.144 1.00 80.25 239 GLN A CA 1
ATOM 1915 C C . GLN A 1 239 ? -2.932 -15.350 -9.770 1.00 80.25 239 GLN A C 1
ATOM 1917 O O . GLN A 1 239 ? -3.943 -15.356 -9.070 1.00 80.25 239 GLN A O 1
ATOM 1922 N N . TRP A 1 240 ? -1.783 -14.820 -9.373 1.00 87.00 240 TRP A N 1
ATOM 1923 C CA . TRP A 1 240 ? -1.605 -14.244 -8.047 1.00 87.00 240 TRP A CA 1
ATOM 1924 C C . TRP A 1 240 ? -1.883 -12.752 -8.086 1.00 87.00 240 TRP A C 1
ATOM 1926 O O . TRP A 1 240 ? -1.501 -12.080 -9.042 1.00 87.00 240 TRP A O 1
ATOM 1936 N N . ARG A 1 241 ? -2.537 -12.210 -7.060 1.00 87.69 241 ARG A N 1
ATOM 1937 C CA . ARG A 1 241 ? -2.783 -10.765 -6.951 1.00 87.69 241 ARG A CA 1
ATOM 1938 C C . ARG A 1 241 ? -2.485 -10.282 -5.542 1.00 87.69 241 ARG A C 1
ATOM 1940 O O . ARG A 1 241 ? -2.821 -10.960 -4.580 1.00 87.69 241 ARG A O 1
ATOM 1947 N N . CYS A 1 242 ? -1.878 -9.108 -5.419 1.00 87.00 242 CYS A N 1
ATOM 1948 C CA . CYS A 1 242 ? -1.624 -8.471 -4.128 1.00 87.00 242 CYS A CA 1
ATOM 1949 C C . CYS A 1 242 ? -2.564 -7.282 -3.897 1.00 87.00 242 CYS A C 1
ATOM 1951 O O . CYS A 1 242 ? -3.259 -6.821 -4.809 1.00 87.00 242 CYS A O 1
ATOM 1953 N N . ALA A 1 243 ? -2.594 -6.780 -2.665 1.00 83.31 243 ALA A N 1
ATOM 1954 C CA . ALA A 1 243 ? -3.396 -5.618 -2.299 1.00 83.31 243 ALA A CA 1
ATOM 1955 C C . ALA A 1 243 ? -2.974 -4.347 -3.070 1.00 83.31 243 ALA A C 1
ATOM 1957 O O . ALA A 1 243 ? -1.790 -4.113 -3.346 1.00 83.31 243 ALA A O 1
ATOM 1958 N N . LYS A 1 244 ? -3.941 -3.481 -3.410 1.00 77.75 244 LYS A N 1
ATOM 1959 C CA . LYS A 1 244 ? -3.666 -2.202 -4.094 1.00 77.75 244 LYS A CA 1
ATOM 1960 C C . LYS A 1 244 ? -2.927 -1.201 -3.202 1.00 77.75 244 LYS A C 1
ATOM 1962 O O . LYS A 1 244 ? -2.099 -0.453 -3.719 1.00 77.75 244 LYS A O 1
ATOM 1967 N N . GLY A 1 245 ? -3.110 -1.276 -1.886 1.00 72.56 245 GLY A N 1
ATOM 1968 C CA . GLY A 1 245 ? -2.372 -0.446 -0.928 1.00 72.56 245 GLY A CA 1
ATOM 1969 C C . GLY A 1 245 ? -2.861 -0.500 0.521 1.00 72.56 245 GLY A C 1
ATOM 1970 O O . GLY A 1 245 ? -2.289 0.188 1.355 1.00 72.56 245 GLY A O 1
ATOM 1971 N N . SER A 1 246 ? -3.890 -1.289 0.837 1.00 77.56 246 SER A N 1
ATOM 1972 C CA . SER A 1 246 ? -4.487 -1.335 2.174 1.00 77.56 246 SER A CA 1
ATOM 1973 C C . SER A 1 246 ? -4.941 -2.744 2.565 1.00 77.56 246 SER A C 1
ATOM 1975 O O . SER A 1 246 ? -4.970 -3.668 1.749 1.00 77.56 246 SER A O 1
ATOM 1977 N N . HIS A 1 247 ? -5.276 -2.898 3.843 1.00 86.00 247 HIS A N 1
ATOM 1978 C CA . HIS A 1 247 ? -5.823 -4.101 4.464 1.00 86.00 247 HIS A CA 1
ATOM 1979 C C . HIS A 1 247 ? -7.237 -3.816 5.001 1.00 86.00 247 HIS A C 1
ATOM 1981 O O . HIS A 1 247 ? -7.647 -2.661 5.103 1.00 86.00 247 HIS A O 1
ATOM 1987 N N . ARG A 1 248 ? -7.995 -4.851 5.374 1.00 88.06 248 ARG A N 1
ATOM 1988 C CA . ARG A 1 248 ? -9.375 -4.718 5.895 1.00 88.06 248 ARG A CA 1
ATOM 1989 C C . ARG A 1 248 ? -9.441 -4.117 7.300 1.00 88.06 248 ARG A C 1
ATOM 1991 O O . ARG A 1 248 ? -10.473 -3.582 7.698 1.00 88.06 248 ARG A O 1
ATOM 1998 N N . GLY A 1 249 ? -8.340 -4.221 8.031 1.00 89.75 249 GLY A N 1
ATOM 1999 C CA . GLY A 1 249 ? -8.164 -3.776 9.407 1.00 89.75 249 GLY A CA 1
ATOM 2000 C C . GLY A 1 249 ? -7.035 -4.572 10.044 1.00 89.75 249 GLY A C 1
ATOM 2001 O O . GLY A 1 249 ? -6.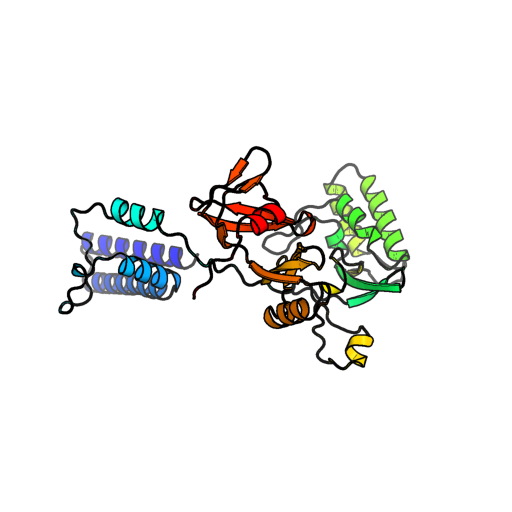312 -5.284 9.344 1.00 89.75 249 GLY A O 1
ATOM 2002 N N . GLN A 1 250 ? -6.879 -4.455 11.351 1.00 92.19 250 GLN A N 1
ATOM 2003 C CA . GLN A 1 250 ? -5.782 -5.050 12.101 1.00 92.19 250 GLN A CA 1
ATOM 2004 C C . GLN A 1 250 ? -6.282 -5.569 13.442 1.00 92.19 250 GLN A C 1
ATOM 2006 O O . GLN A 1 250 ? -7.010 -4.874 14.136 1.00 92.19 250 GLN A O 1
ATOM 2011 N N . TRP A 1 251 ? -5.861 -6.764 13.834 1.00 94.06 251 TRP A N 1
ATOM 2012 C CA . TRP A 1 251 ? -6.067 -7.249 15.194 1.00 94.06 251 TRP A CA 1
ATOM 2013 C C . TRP A 1 251 ? -4.896 -6.841 16.078 1.00 94.06 251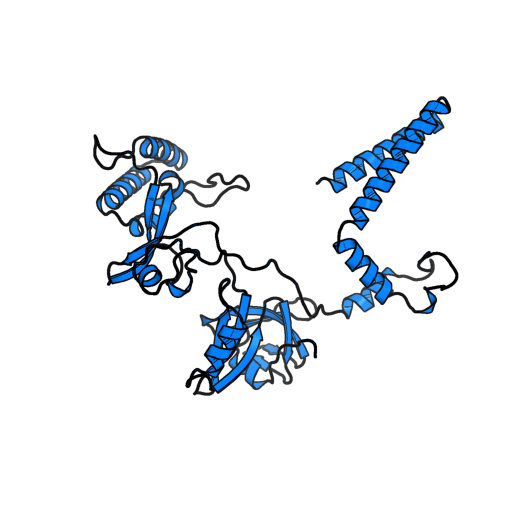 TRP A C 1
ATOM 2015 O O . TRP A 1 251 ? -3.744 -7.122 15.746 1.00 94.06 251 TRP A O 1
ATOM 2025 N N . LEU A 1 252 ? -5.203 -6.190 17.196 1.00 93.50 252 LEU A N 1
ATOM 2026 C CA . LEU A 1 252 ? -4.291 -5.982 18.311 1.00 93.50 252 LEU A CA 1
ATOM 2027 C C . LEU A 1 252 ? -4.423 -7.168 19.267 1.00 93.50 252 LEU A C 1
ATOM 2029 O O . LEU A 1 252 ? -5.533 -7.513 19.672 1.00 93.50 252 LEU A O 1
ATOM 2033 N N . TYR A 1 253 ? -3.301 -7.778 19.627 1.00 94.50 253 TYR A N 1
ATOM 2034 C CA . TYR A 1 253 ? -3.250 -8.903 20.556 1.00 94.50 253 TYR A CA 1
ATOM 2035 C C . TYR A 1 253 ? -1.994 -8.829 21.428 1.00 94.50 253 TYR A C 1
ATOM 2037 O O . TYR A 1 253 ? -1.035 -8.132 21.088 1.00 94.50 253 TYR A O 1
ATOM 2045 N N . LEU A 1 254 ? -2.002 -9.524 22.558 1.00 95.00 254 LEU A N 1
ATOM 2046 C CA . LEU A 1 254 ? -0.854 -9.693 23.438 1.00 95.00 254 LEU A CA 1
ATOM 2047 C C . LEU A 1 254 ? -0.167 -11.015 23.120 1.00 95.00 254 LEU A C 1
ATOM 2049 O O . LEU A 1 254 ? -0.826 -12.047 22.997 1.00 95.00 254 LEU A O 1
ATOM 2053 N N . ASP A 1 255 ? 1.156 -10.984 22.971 1.00 94.75 255 ASP A N 1
ATOM 2054 C CA . ASP A 1 255 ? 1.936 -12.213 22.835 1.00 94.75 255 ASP A CA 1
ATOM 2055 C C . ASP A 1 255 ? 2.063 -12.959 24.179 1.00 94.75 255 ASP A C 1
ATOM 2057 O O . ASP A 1 255 ? 1.658 -12.448 25.224 1.00 94.75 255 ASP A O 1
ATOM 2061 N N . GLY A 1 256 ? 2.668 -14.151 24.181 1.00 92.38 256 GLY A N 1
ATOM 2062 C CA . GLY A 1 256 ? 2.885 -14.946 25.398 1.00 92.38 256 GLY A CA 1
ATOM 2063 C C . GLY A 1 256 ? 3.747 -14.260 26.472 1.00 92.38 256 GLY A C 1
ATOM 2064 O O . GLY A 1 256 ? 3.869 -14.775 27.579 1.00 92.38 256 GLY A O 1
ATOM 2065 N N . LYS A 1 257 ? 4.345 -13.097 26.173 1.00 92.62 257 LYS A N 1
ATOM 2066 C CA . LYS A 1 257 ? 5.094 -12.252 27.117 1.00 92.62 257 LYS A CA 1
ATOM 2067 C C . LYS A 1 257 ? 4.299 -11.016 27.558 1.00 92.62 257 LYS A C 1
ATOM 2069 O O . LYS A 1 257 ? 4.864 -10.134 28.202 1.00 92.62 257 LYS A O 1
ATOM 2074 N N . GLY A 1 258 ? 3.026 -10.913 27.180 1.00 91.06 258 GLY A N 1
ATOM 2075 C CA . GLY A 1 258 ? 2.181 -9.749 27.441 1.00 91.06 258 GLY A CA 1
ATOM 2076 C C . GLY A 1 258 ? 2.538 -8.521 26.596 1.00 91.06 258 GLY A C 1
ATOM 2077 O O . GLY A 1 258 ? 2.045 -7.430 26.872 1.00 91.06 258 GLY A O 1
ATOM 2078 N N . ALA A 1 259 ? 3.397 -8.646 25.577 1.00 92.56 259 ALA A N 1
ATOM 2079 C CA . ALA A 1 259 ? 3.768 -7.515 24.739 1.00 92.56 259 ALA A CA 1
ATOM 2080 C C . ALA A 1 259 ? 2.783 -7.363 23.566 1.00 92.56 259 ALA A C 1
ATOM 2082 O O . ALA A 1 259 ? 2.494 -8.343 22.874 1.00 92.56 259 ALA A O 1
ATOM 2083 N N . PRO A 1 260 ? 2.322 -6.138 23.252 1.00 93.31 260 PRO A N 1
ATOM 2084 C CA . PRO A 1 260 ? 1.365 -5.923 22.179 1.00 93.31 260 PRO A CA 1
ATOM 2085 C C . PRO A 1 260 ? 1.967 -6.243 20.809 1.00 93.31 260 PRO A C 1
ATOM 2087 O O . PRO A 1 260 ? 3.141 -5.970 20.511 1.00 93.31 260 PRO A O 1
ATOM 2090 N N . ARG A 1 261 ? 1.130 -6.829 19.962 1.00 93.62 261 ARG A N 1
ATOM 2091 C CA . ARG A 1 261 ? 1.396 -7.218 18.582 1.00 93.62 261 ARG A CA 1
ATOM 2092 C C . ARG A 1 261 ? 0.202 -6.871 17.712 1.00 93.62 261 ARG A C 1
ATOM 2094 O O . ARG A 1 261 ? -0.929 -6.773 18.176 1.00 93.62 261 ARG A O 1
ATOM 2101 N N . ILE A 1 262 ? 0.481 -6.665 16.433 1.00 92.38 262 ILE A N 1
ATOM 2102 C CA . ILE A 1 262 ? -0.521 -6.316 15.435 1.00 92.38 262 ILE A CA 1
ATOM 2103 C C . ILE A 1 262 ? -0.480 -7.386 14.357 1.00 92.38 262 ILE A C 1
ATOM 2105 O O . ILE A 1 262 ? 0.601 -7.747 13.900 1.00 92.38 262 ILE A O 1
ATOM 2109 N N . ARG A 1 263 ? -1.650 -7.853 13.928 1.00 92.00 263 ARG A N 1
ATOM 2110 C CA . ARG A 1 263 ? -1.795 -8.706 12.748 1.00 92.00 263 ARG A CA 1
ATOM 2111 C C . ARG A 1 263 ? -2.795 -8.076 11.789 1.00 92.00 263 ARG A C 1
ATOM 2113 O O . ARG A 1 263 ? -3.992 -8.022 12.072 1.00 92.00 263 ARG A O 1
ATOM 2120 N N . ALA A 1 264 ? -2.304 -7.580 10.656 1.00 91.06 264 ALA A N 1
ATOM 2121 C CA . ALA A 1 264 ? -3.158 -7.048 9.601 1.00 91.06 264 ALA A CA 1
ATOM 2122 C C . ALA A 1 264 ? -4.035 -8.147 8.982 1.00 91.06 264 ALA A C 1
ATOM 2124 O O . ALA A 1 264 ? -3.593 -9.279 8.795 1.00 91.06 264 ALA A O 1
ATOM 2125 N N . VAL A 1 265 ? -5.277 -7.793 8.645 1.00 91.69 265 VAL A N 1
ATOM 2126 C CA . VAL A 1 265 ? -6.216 -8.643 7.904 1.00 91.69 265 VAL A CA 1
ATOM 2127 C C . VAL A 1 265 ? -6.129 -8.283 6.431 1.00 91.69 265 VAL A C 1
ATOM 2129 O O . VAL A 1 265 ? -6.646 -7.247 6.000 1.00 91.69 265 VAL A O 1
ATOM 2132 N N . LYS A 1 266 ? -5.480 -9.132 5.641 1.00 90.06 266 LYS A N 1
ATOM 2133 C CA . LYS A 1 266 ? -5.287 -8.905 4.207 1.00 90.06 266 LYS A CA 1
ATOM 2134 C C . LYS A 1 266 ? -6.632 -8.854 3.479 1.00 90.06 266 LYS A C 1
ATOM 2136 O O . LYS A 1 266 ? -7.658 -9.329 3.958 1.00 90.06 266 LYS A O 1
ATOM 2141 N N . VAL A 1 267 ? -6.628 -8.272 2.281 1.00 89.12 267 VAL A N 1
ATOM 2142 C CA . VAL A 1 267 ? -7.843 -8.060 1.466 1.00 89.12 267 VAL A CA 1
ATOM 2143 C C . VAL A 1 267 ? -8.628 -9.350 1.219 1.00 89.12 267 VAL A C 1
ATOM 2145 O O . VAL A 1 267 ? -9.853 -9.337 1.176 1.00 89.12 267 VAL A O 1
ATOM 2148 N N . PHE A 1 268 ? -7.910 -10.457 1.074 1.00 87.75 268 PHE A N 1
ATOM 2149 C CA . PHE A 1 268 ? -8.442 -11.781 0.773 1.00 87.75 268 PHE A CA 1
ATOM 2150 C C . PHE A 1 268 ? -8.635 -12.663 2.014 1.00 87.75 268 PHE A C 1
ATOM 2152 O O . PHE A 1 268 ? -9.086 -13.796 1.884 1.00 87.75 268 PHE A O 1
ATOM 2159 N N . GLU A 1 269 ? -8.295 -12.171 3.206 1.00 89.81 269 GLU A N 1
ATOM 2160 C CA . GLU A 1 269 ? -8.520 -12.887 4.458 1.00 89.81 269 GLU A CA 1
ATOM 2161 C C . GLU A 1 269 ? -9.888 -12.526 5.055 1.00 89.81 269 GLU A C 1
ATOM 2163 O O . GLU A 1 269 ? -10.409 -11.416 4.880 1.00 89.81 269 GLU A O 1
ATOM 2168 N N . SER A 1 270 ? -10.465 -13.470 5.801 1.00 90.31 270 SER A N 1
ATOM 2169 C CA . SER A 1 270 ? -11.617 -13.214 6.666 1.00 90.31 270 SER A CA 1
ATOM 2170 C C . SER A 1 270 ? -11.140 -12.749 8.052 1.00 90.31 270 SER A C 1
ATOM 2172 O O . SER A 1 270 ? -10.330 -13.458 8.655 1.00 90.31 270 SER A O 1
ATOM 2174 N N . PRO A 1 271 ? -11.635 -11.613 8.591 1.00 91.62 271 PRO A N 1
ATOM 2175 C CA . PRO A 1 271 ? -11.348 -11.187 9.962 1.00 91.62 271 PRO A CA 1
ATOM 2176 C C . PRO A 1 271 ? -11.642 -12.272 11.006 1.00 91.62 271 PRO A C 1
ATOM 2178 O O . PRO A 1 271 ? -10.873 -12.411 11.954 1.00 91.62 271 PRO A O 1
ATOM 2181 N N . ASP A 1 272 ? -12.696 -13.064 10.789 1.00 92.88 272 ASP A N 1
ATOM 2182 C CA . ASP A 1 272 ? -13.142 -14.113 11.713 1.00 92.88 272 ASP A CA 1
ATOM 2183 C C . ASP A 1 272 ? -12.173 -15.298 11.734 1.00 92.88 272 ASP A C 1
ATOM 2185 O O . ASP A 1 272 ? -11.785 -15.795 12.790 1.00 92.88 272 ASP A O 1
ATOM 2189 N N . MET A 1 273 ? -11.700 -15.716 10.556 1.00 93.19 273 MET A N 1
ATOM 2190 C CA . MET A 1 273 ? -10.682 -16.767 10.459 1.00 93.19 273 MET A CA 1
ATOM 2191 C C . MET A 1 273 ? -9.352 -16.307 11.050 1.00 93.19 273 MET A C 1
ATOM 2193 O O . MET A 1 273 ? -8.644 -17.078 11.694 1.00 93.19 273 MET A O 1
ATOM 2197 N N . VAL A 1 274 ? -9.018 -15.035 10.839 1.00 94.31 274 VAL A N 1
ATOM 2198 C CA . VAL A 1 274 ? -7.822 -14.419 11.398 1.00 94.31 274 VAL A CA 1
ATOM 2199 C C . VAL A 1 274 ? -7.863 -14.438 12.928 1.00 94.31 274 VAL A C 1
ATOM 2201 O O . VAL A 1 274 ? -6.885 -14.860 13.544 1.00 94.31 274 VAL A O 1
ATOM 2204 N N . VAL A 1 275 ? -8.964 -14.002 13.549 1.00 95.38 275 VAL A N 1
ATOM 2205 C CA . VAL A 1 275 ? -9.064 -13.978 15.016 1.00 95.38 275 VAL A CA 1
ATOM 2206 C C . VAL A 1 275 ? -9.137 -15.381 15.606 1.00 95.38 275 VAL A C 1
ATOM 2208 O O . VAL A 1 275 ? -8.518 -15.628 16.636 1.00 95.38 275 VAL A O 1
ATOM 2211 N N . ALA A 1 276 ? -9.810 -16.321 14.937 1.00 95.25 276 ALA A N 1
ATOM 2212 C CA . ALA A 1 276 ? -9.806 -17.724 15.342 1.00 95.25 276 ALA A CA 1
ATOM 2213 C C . ALA A 1 276 ? -8.382 -18.303 15.321 1.00 95.25 276 ALA A C 1
ATOM 2215 O O . ALA A 1 276 ? -7.952 -18.924 16.290 1.00 95.25 276 ALA A O 1
ATOM 2216 N N . SER A 1 277 ? -7.620 -18.025 14.258 1.00 94.50 277 SER A N 1
ATOM 2217 C CA . SER A 1 277 ? -6.211 -18.411 14.146 1.00 94.50 277 SER A CA 1
ATOM 2218 C C . SER A 1 277 ? -5.348 -17.787 15.245 1.00 94.50 277 SER A C 1
ATOM 2220 O O . SER A 1 277 ? -4.523 -18.496 15.806 1.00 94.50 277 SER A O 1
ATOM 2222 N N . LEU A 1 278 ? -5.553 -16.508 15.586 1.00 95.75 278 LEU A N 1
ATOM 2223 C CA . LEU A 1 278 ? -4.834 -15.864 16.692 1.00 95.75 278 LEU A CA 1
ATOM 2224 C C . LEU A 1 278 ? -5.165 -16.522 18.033 1.00 95.75 278 LEU A C 1
ATOM 2226 O O . LEU A 1 278 ? -4.259 -16.885 18.762 1.00 95.75 278 LEU A O 1
ATOM 2230 N N . ARG A 1 279 ? -6.445 -16.752 18.337 1.00 94.75 279 ARG A N 1
ATOM 2231 C CA . ARG A 1 279 ? -6.869 -17.400 19.593 1.00 94.75 279 ARG A CA 1
ATOM 2232 C C . ARG A 1 279 ? -6.375 -18.842 19.741 1.00 94.75 279 ARG A C 1
ATOM 2234 O O . ARG A 1 279 ? -6.327 -19.349 20.853 1.00 94.75 279 ARG A O 1
ATOM 2241 N N . SER A 1 280 ? -6.048 -19.495 18.628 1.00 94.56 280 SER A N 1
ATOM 2242 C CA . SER A 1 280 ? -5.511 -20.860 18.602 1.00 94.56 280 SER A CA 1
ATOM 2243 C C . SER A 1 280 ? -3.980 -20.900 18.694 1.00 94.56 280 SER A C 1
ATOM 2245 O O . SER A 1 280 ? -3.409 -21.978 18.841 1.00 94.56 280 SER A O 1
ATOM 2247 N N . ASP A 1 281 ? -3.307 -19.755 18.553 1.00 94.00 281 ASP A N 1
ATOM 2248 C CA . ASP A 1 281 ? -1.850 -19.656 18.602 1.00 94.00 281 ASP A CA 1
ATOM 2249 C C . ASP A 1 281 ? -1.378 -19.734 20.068 1.00 94.00 281 ASP A C 1
ATOM 2251 O O . ASP A 1 281 ? -1.781 -18.891 20.873 1.00 94.00 281 ASP A O 1
ATOM 2255 N N . PRO A 1 282 ? -0.503 -20.688 20.442 1.00 92.69 282 PRO A N 1
ATOM 2256 C CA . PRO A 1 282 ? 0.010 -20.800 21.811 1.00 92.69 282 PRO A CA 1
ATOM 2257 C C . PRO A 1 282 ? 0.816 -19.572 22.264 1.00 92.69 282 PRO A C 1
ATOM 2259 O O . PRO A 1 282 ? 1.046 -19.389 23.457 1.00 92.69 282 PRO A O 1
ATOM 2262 N N . ASN A 1 283 ? 1.264 -18.732 21.330 1.00 94.12 283 ASN A N 1
ATOM 2263 C CA . ASN A 1 283 ? 1.954 -17.480 21.610 1.00 94.12 283 ASN A CA 1
ATOM 2264 C C . ASN A 1 283 ? 1.007 -16.265 21.629 1.00 94.12 283 ASN A C 1
ATOM 2266 O O . ASN A 1 283 ? 1.482 -15.138 21.762 1.00 94.12 283 ASN A O 1
ATOM 2270 N N . CYS A 1 284 ? -0.306 -16.450 21.487 1.00 95.75 284 CYS A N 1
ATOM 2271 C CA . CYS A 1 284 ? -1.300 -15.402 21.696 1.00 95.75 284 CYS A CA 1
ATOM 2272 C C . CYS A 1 284 ? -1.900 -15.543 23.097 1.00 95.75 284 CYS A C 1
ATOM 2274 O O . CYS A 1 284 ? -2.653 -16.471 23.370 1.00 95.75 284 CYS A O 1
ATOM 2276 N N . LEU A 1 285 ? -1.594 -14.591 23.976 1.00 94.88 285 LEU A N 1
ATOM 2277 C CA . LEU A 1 285 ? -2.169 -14.539 25.317 1.00 94.88 285 LEU A CA 1
ATOM 2278 C C . LEU A 1 285 ? -3.620 -14.046 25.278 1.00 94.88 285 LEU A C 1
ATOM 2280 O O . LEU A 1 285 ? -4.499 -14.635 25.898 1.00 94.88 285 LEU A O 1
ATOM 2284 N N . GLU A 1 286 ? -3.871 -12.964 24.540 1.00 94.50 286 GLU A N 1
ATOM 2285 C CA . GLU A 1 286 ? -5.177 -12.304 24.511 1.00 94.50 286 GLU A CA 1
ATOM 2286 C C . GLU A 1 286 ? -5.364 -11.516 23.215 1.00 94.50 286 GLU A C 1
ATOM 2288 O O . GLU A 1 286 ? -4.460 -10.807 22.776 1.00 94.50 286 GLU A O 1
ATOM 2293 N N . VAL A 1 287 ? -6.557 -11.581 22.621 1.00 94.06 287 VAL A N 1
ATOM 2294 C CA . VAL A 1 287 ? -6.949 -10.671 21.536 1.00 94.06 287 VAL A CA 1
ATOM 2295 C C . VAL A 1 287 ? -7.650 -9.458 22.138 1.00 94.06 287 VAL A C 1
ATOM 2297 O O . VAL A 1 287 ? -8.712 -9.607 22.730 1.00 94.06 287 VAL A O 1
ATOM 2300 N N . VAL A 1 288 ? -7.085 -8.268 21.927 1.00 92.38 288 VAL A N 1
ATOM 2301 C CA . VAL A 1 288 ? -7.531 -7.018 22.559 1.00 92.38 288 VAL A CA 1
ATOM 2302 C C . VAL A 1 288 ? -8.635 -6.340 21.745 1.00 92.38 288 VAL A C 1
ATOM 2304 O O . VAL A 1 288 ? -9.721 -6.087 22.251 1.00 92.38 288 VAL A O 1
ATOM 2307 N N . ALA A 1 289 ? -8.374 -6.016 20.473 1.00 91.88 289 ALA A N 1
ATOM 2308 C CA . ALA A 1 289 ? -9.322 -5.251 19.657 1.00 91.88 289 ALA A CA 1
ATOM 2309 C C . ALA A 1 289 ? -9.076 -5.398 18.151 1.00 91.88 289 ALA A C 1
ATOM 2311 O O . ALA A 1 289 ? -7.940 -5.580 17.706 1.00 91.88 289 ALA A O 1
ATOM 2312 N N . PHE A 1 290 ? -10.137 -5.234 17.354 1.00 92.31 290 PHE A N 1
ATOM 2313 C CA . PHE A 1 290 ? -10.035 -5.074 15.902 1.00 92.31 290 PHE A CA 1
ATOM 2314 C C . PHE A 1 290 ? -10.055 -3.598 15.511 1.00 92.31 290 PHE A C 1
ATOM 2316 O O . PHE A 1 290 ? -11.054 -2.905 15.696 1.00 92.31 290 PHE A O 1
ATOM 2323 N N . LEU A 1 291 ? -8.967 -3.129 14.919 1.00 90.56 291 LEU A N 1
ATOM 2324 C CA . LEU A 1 291 ? -8.710 -1.737 14.585 1.00 90.56 291 LEU A CA 1
ATOM 2325 C C . LEU A 1 291 ? -8.887 -1.477 13.090 1.00 90.56 291 LEU A C 1
ATOM 2327 O O . LEU A 1 291 ? -8.431 -2.244 12.238 1.00 90.56 291 LEU A O 1
ATOM 2331 N N . GLN A 1 292 ? -9.530 -0.359 12.768 1.00 88.25 292 GLN A N 1
ATOM 2332 C CA . GLN A 1 292 ? -9.710 0.126 11.403 1.00 88.25 292 GLN A CA 1
ATOM 2333 C C . GLN A 1 292 ? -9.452 1.625 11.375 1.00 88.25 292 GLN A C 1
ATOM 2335 O O . GLN A 1 292 ? -9.810 2.329 12.316 1.00 88.25 292 GLN A O 1
ATOM 2340 N N . ALA A 1 293 ? -8.843 2.121 10.297 1.00 84.94 293 ALA A N 1
ATOM 2341 C CA . ALA A 1 293 ? -8.674 3.559 10.130 1.00 84.94 293 ALA A CA 1
ATOM 2342 C C . ALA A 1 293 ? -10.026 4.266 10.325 1.00 84.94 293 ALA A C 1
ATOM 2344 O O . ALA A 1 293 ? -11.052 3.792 9.842 1.00 84.94 293 ALA A O 1
ATOM 2345 N N . GLY A 1 294 ? -10.016 5.360 11.081 1.00 82.69 294 GLY A N 1
ATOM 2346 C CA . GLY A 1 294 ? -11.185 6.158 11.428 1.00 82.69 294 GLY A CA 1
ATOM 2347 C C . GLY A 1 294 ? -12.096 5.600 12.522 1.00 82.69 294 GLY A C 1
ATOM 2348 O O . GLY A 1 294 ? -13.038 6.305 12.872 1.00 82.69 294 GLY A O 1
ATOM 2349 N N . CYS A 1 295 ? -11.844 4.411 13.088 1.00 86.62 295 CYS A N 1
ATOM 2350 C CA . CYS A 1 295 ? -12.636 3.938 14.226 1.00 86.62 295 CYS A CA 1
ATOM 2351 C C . CYS A 1 295 ? -12.395 4.801 15.472 1.00 86.62 295 CYS A C 1
ATOM 2353 O O . CYS A 1 295 ? -11.312 5.370 15.653 1.00 86.62 295 CYS A O 1
ATOM 2355 N N . VAL A 1 296 ? -13.397 4.871 16.346 1.00 88.75 296 VAL A N 1
ATOM 2356 C CA . VAL A 1 296 ? -13.263 5.511 17.656 1.00 88.75 296 VAL A CA 1
ATOM 2357 C C . VAL A 1 296 ? -12.715 4.504 18.662 1.00 88.75 296 VAL A C 1
ATOM 2359 O O . VAL A 1 296 ? -13.133 3.346 18.713 1.00 88.75 296 VAL A O 1
ATOM 2362 N N . ILE A 1 297 ? -11.750 4.950 19.454 1.00 90.12 297 ILE A N 1
ATOM 2363 C CA . ILE A 1 297 ? -11.189 4.205 20.576 1.00 90.12 297 ILE A CA 1
ATOM 2364 C C . ILE A 1 297 ? -11.477 4.946 21.878 1.00 90.12 297 ILE A C 1
ATOM 2366 O O . ILE A 1 297 ? -11.556 6.176 21.891 1.00 90.12 297 ILE A O 1
ATOM 2370 N N . GLN A 1 298 ? -11.605 4.195 22.960 1.00 91.19 298 GLN A N 1
ATOM 2371 C CA . GLN A 1 298 ? -11.691 4.691 24.322 1.00 91.19 298 GLN A CA 1
ATOM 2372 C C . GLN A 1 298 ? -10.371 4.392 25.033 1.00 91.19 298 GLN A C 1
ATOM 2374 O O . GLN A 1 298 ? -9.786 3.319 24.862 1.00 91.19 298 GLN A O 1
ATOM 2379 N N . ILE A 1 299 ? -9.900 5.362 25.810 1.00 92.81 299 ILE A N 1
ATOM 2380 C CA . ILE A 1 299 ? -8.755 5.221 26.703 1.00 92.81 299 ILE A CA 1
ATOM 2381 C C . ILE A 1 299 ? -9.237 5.601 28.101 1.00 92.81 299 ILE A C 1
ATOM 2383 O O . ILE A 1 299 ? -9.705 6.722 28.313 1.00 92.81 299 ILE A O 1
ATOM 2387 N N . ASP A 1 300 ? -9.153 4.664 29.040 1.00 92.88 300 ASP A N 1
ATOM 2388 C CA . ASP A 1 300 ? -9.746 4.806 30.376 1.00 92.88 300 ASP A CA 1
ATOM 2389 C C . ASP A 1 300 ? -8.884 5.643 31.321 1.00 92.88 300 ASP A C 1
ATOM 2391 O O . ASP A 1 300 ? -9.386 6.253 32.265 1.00 92.88 300 ASP A O 1
ATOM 2395 N N . ARG A 1 301 ? -7.571 5.659 31.083 1.00 94.12 301 ARG A N 1
ATOM 2396 C CA . ARG A 1 301 ? -6.588 6.351 31.917 1.00 94.12 301 ARG A CA 1
ATOM 2397 C C . ARG A 1 301 ? -5.702 7.265 31.091 1.00 94.12 301 ARG A C 1
ATOM 2399 O O . ARG A 1 301 ? -5.505 7.070 29.899 1.00 94.12 301 ARG A O 1
ATOM 2406 N N . GLU A 1 302 ? -5.14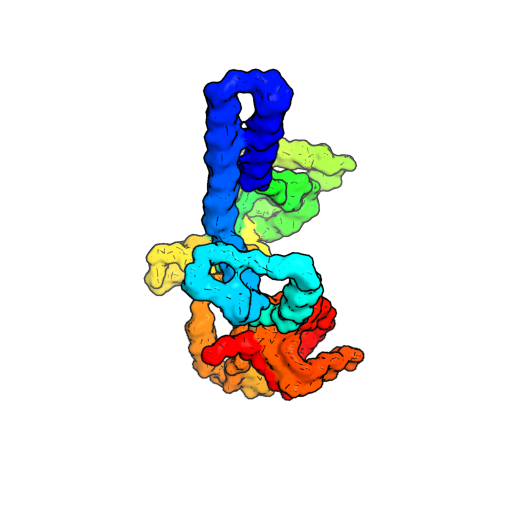3 8.262 31.756 1.00 92.75 302 GLU A N 1
ATOM 2407 C CA . GLU A 1 302 ? -4.158 9.142 31.145 1.00 92.75 302 GLU A CA 1
ATOM 2408 C C . GLU A 1 302 ? -2.930 8.352 30.653 1.00 92.75 302 GLU A C 1
ATOM 2410 O O . GLU A 1 302 ? -2.435 7.450 31.335 1.00 92.75 302 GLU A O 1
ATOM 2415 N N . VAL A 1 303 ? -2.430 8.699 29.466 1.00 90.94 303 VAL A N 1
ATOM 2416 C CA . VAL A 1 303 ? -1.248 8.092 28.848 1.00 90.94 303 VAL A CA 1
ATOM 2417 C C . VAL A 1 303 ? -0.149 9.134 28.714 1.00 90.94 303 VAL A C 1
ATOM 2419 O O . VAL A 1 303 ? -0.252 10.074 27.927 1.00 90.94 303 VAL A O 1
ATOM 2422 N N . VAL A 1 304 ? 0.954 8.924 29.428 1.00 86.56 304 VAL A N 1
ATOM 2423 C CA . VAL A 1 304 ? 2.164 9.740 29.287 1.00 86.56 304 VAL A CA 1
ATOM 2424 C C . VAL A 1 304 ? 3.072 9.111 28.229 1.00 86.56 304 VAL A C 1
ATOM 2426 O O . VAL A 1 304 ? 3.522 7.973 28.368 1.00 86.56 304 VAL A O 1
ATOM 2429 N N . SER A 1 305 ? 3.348 9.849 27.154 1.00 80.06 305 SER A N 1
ATOM 2430 C CA . SER A 1 305 ? 4.228 9.428 26.059 1.00 80.06 305 SER A CA 1
ATOM 2431 C C . SER A 1 305 ? 5.267 10.513 25.775 1.00 80.06 305 SER A C 1
ATOM 2433 O O . SER A 1 305 ? 5.051 11.446 24.998 1.00 80.06 305 SER A O 1
ATOM 2435 N N . GLY A 1 306 ? 6.424 10.400 26.429 1.00 77.38 306 GLY A N 1
ATOM 2436 C CA . GLY A 1 306 ? 7.480 11.408 26.354 1.00 77.38 306 GLY A CA 1
ATOM 2437 C C . GLY A 1 306 ? 7.058 12.707 27.043 1.00 77.38 306 GLY A C 1
ATOM 2438 O O . GLY A 1 306 ? 6.822 12.715 28.244 1.00 77.38 306 GLY A O 1
ATOM 2439 N N . ARG A 1 307 ? 6.986 13.810 26.287 1.00 77.56 307 ARG A N 1
ATOM 2440 C CA . ARG A 1 307 ? 6.558 15.132 26.795 1.00 77.56 307 ARG A CA 1
ATOM 2441 C C . ARG A 1 307 ? 5.057 15.391 26.651 1.00 77.56 307 ARG A C 1
ATOM 2443 O O . ARG A 1 307 ? 4.598 16.460 27.032 1.00 77.56 307 ARG A O 1
ATOM 2450 N N . GLN A 1 308 ? 4.321 14.468 26.038 1.00 76.81 308 GLN A N 1
ATOM 2451 C CA . GLN A 1 308 ? 2.891 14.619 25.812 1.00 76.81 308 GLN A CA 1
ATOM 2452 C C . GLN A 1 308 ? 2.110 13.737 26.772 1.00 76.81 308 GLN A C 1
ATOM 2454 O O . GLN A 1 308 ? 2.445 12.570 26.982 1.00 76.81 308 GLN A O 1
ATOM 2459 N N . THR A 1 309 ? 1.044 14.320 27.297 1.00 85.81 309 THR A N 1
ATOM 2460 C CA . THR A 1 309 ? 0.079 13.656 28.155 1.00 85.81 309 THR A CA 1
ATOM 2461 C C . THR A 1 309 ? -1.234 13.595 27.401 1.00 85.81 309 THR A C 1
ATOM 2463 O O . THR A 1 309 ? -1.798 14.625 27.031 1.00 85.81 309 THR A O 1
ATOM 2466 N N . LEU A 1 310 ? -1.690 12.382 27.123 1.00 88.56 310 LEU A N 1
ATOM 2467 C CA . LEU A 1 310 ? -2.986 12.136 26.523 1.00 88.56 310 LEU A CA 1
ATOM 2468 C C . LEU A 1 310 ? -3.979 11.860 27.649 1.00 88.56 310 LEU A C 1
ATOM 2470 O O . LEU A 1 310 ? -3.829 10.871 28.362 1.00 88.56 310 LEU A O 1
ATOM 2474 N N . ALA A 1 311 ? -4.974 12.726 27.809 1.00 90.38 311 ALA A N 1
ATOM 2475 C CA . ALA A 1 311 ? -6.028 12.523 28.794 1.00 90.38 311 ALA A CA 1
ATOM 2476 C C . ALA A 1 311 ? -6.814 11.222 28.531 1.00 90.38 311 ALA A C 1
ATOM 2478 O O . ALA A 1 311 ? -6.791 10.659 27.436 1.00 90.38 311 ALA A O 1
ATOM 2479 N N . ALA A 1 312 ? -7.540 10.748 29.541 1.00 92.00 312 ALA A N 1
ATOM 2480 C CA . ALA A 1 312 ? -8.560 9.730 29.317 1.00 92.00 312 ALA A CA 1
ATOM 2481 C C . ALA A 1 312 ? -9.672 10.300 28.417 1.00 92.00 312 ALA A C 1
ATOM 2483 O O . ALA A 1 312 ? -10.036 11.474 28.535 1.00 92.00 312 ALA A O 1
ATOM 2484 N N . GLY A 1 313 ? -10.228 9.481 27.526 1.00 89.81 313 GLY A N 1
ATOM 2485 C CA . GLY A 1 313 ? -11.285 9.925 26.623 1.00 89.81 313 GLY A CA 1
ATOM 2486 C C . GLY A 1 313 ? -11.397 9.133 25.326 1.00 89.81 313 GLY A C 1
ATOM 2487 O O . GLY A 1 313 ? -10.789 8.074 25.152 1.00 89.81 313 GLY A O 1
ATOM 2488 N N . ARG A 1 314 ? -12.208 9.676 24.411 1.00 89.56 314 ARG A N 1
ATOM 2489 C CA . ARG A 1 314 ? -12.455 9.113 23.081 1.00 89.56 314 ARG A CA 1
ATOM 2490 C C . ARG A 1 314 ? -11.572 9.775 22.037 1.00 89.56 314 ARG A C 1
ATOM 2492 O O . ARG A 1 314 ? -11.530 10.999 21.930 1.00 89.56 314 ARG A O 1
ATOM 2499 N N . TYR A 1 315 ? -10.930 8.950 21.222 1.00 88.62 315 TYR A N 1
ATOM 2500 C CA . TYR A 1 315 ? -10.019 9.392 20.171 1.00 88.62 315 TYR A CA 1
ATOM 2501 C C . TYR A 1 315 ? -10.326 8.688 18.860 1.00 88.62 315 TYR A C 1
ATOM 2503 O O . TYR A 1 315 ? -10.839 7.570 18.839 1.00 88.62 315 TYR A O 1
ATOM 2511 N N . ARG A 1 316 ? -9.982 9.332 17.747 1.00 88.44 316 ARG A N 1
ATOM 2512 C CA . ARG A 1 316 ? -10.119 8.736 16.420 1.00 88.44 316 ARG A CA 1
ATOM 2513 C C . ARG A 1 316 ? -8.804 8.109 15.988 1.00 88.44 316 ARG A C 1
ATOM 2515 O O . ARG A 1 316 ? -7.755 8.750 16.032 1.00 88.44 316 ARG A O 1
ATOM 2522 N N . LEU A 1 317 ? -8.868 6.873 15.509 1.00 88.94 317 LEU A N 1
ATOM 2523 C CA . LEU A 1 317 ? -7.710 6.175 14.971 1.00 88.94 317 LEU A CA 1
ATOM 2524 C C . LEU A 1 317 ? -7.342 6.737 13.591 1.00 88.94 317 LEU A C 1
ATOM 2526 O O . LEU A 1 317 ? -8.126 6.654 12.648 1.00 88.94 317 LEU A O 1
ATOM 2530 N N . GLY A 1 318 ? -6.144 7.295 13.445 1.00 84.69 318 GLY A N 1
ATOM 2531 C CA . GLY A 1 318 ? -5.590 7.702 12.152 1.00 84.69 318 GLY A CA 1
ATOM 2532 C C . GLY A 1 318 ? -4.969 6.531 11.389 1.00 84.69 318 GLY A C 1
ATOM 2533 O O . GLY A 1 318 ? -5.185 6.389 10.187 1.00 84.69 318 GLY A O 1
ATOM 2534 N N . GLY A 1 319 ? -4.233 5.673 12.094 1.00 84.81 319 GLY A N 1
ATOM 2535 C CA . GLY A 1 319 ? -3.515 4.540 11.522 1.00 84.81 319 GLY A CA 1
ATOM 2536 C C . GLY A 1 319 ? -2.677 3.807 12.566 1.00 84.81 319 GLY A C 1
ATOM 2537 O O . GLY A 1 319 ? -2.525 4.266 13.698 1.00 84.81 319 GLY A O 1
ATOM 2538 N N . VAL A 1 320 ? -2.139 2.652 12.181 1.00 85.06 320 VAL A N 1
ATOM 2539 C CA . VAL A 1 320 ? -1.280 1.834 13.042 1.00 85.06 320 VAL A CA 1
ATOM 2540 C C . VAL A 1 320 ? 0.008 1.501 12.295 1.00 85.06 320 VAL A C 1
ATOM 2542 O O . VAL A 1 320 ? -0.018 0.895 11.222 1.00 85.06 320 VAL A O 1
ATOM 2545 N N . GLU A 1 321 ? 1.150 1.871 12.869 1.00 85.00 321 GLU A N 1
ATOM 2546 C CA . GLU A 1 321 ? 2.471 1.538 12.340 1.00 85.00 321 GLU A CA 1
ATOM 2547 C C . GLU A 1 321 ? 2.957 0.216 12.942 1.00 85.00 321 GLU A C 1
ATOM 2549 O O . GLU A 1 321 ? 3.518 0.176 14.037 1.00 85.00 321 GLU A O 1
ATOM 2554 N N . GLU A 1 322 ? 2.773 -0.878 12.201 1.00 81.38 322 GLU A N 1
ATOM 2555 C CA . GLU A 1 322 ? 3.070 -2.245 12.653 1.00 81.38 322 GLU A CA 1
ATOM 2556 C C . GLU A 1 322 ? 4.519 -2.434 13.124 1.00 81.38 322 GLU A C 1
ATOM 2558 O O . GLU A 1 322 ? 4.759 -2.968 14.208 1.00 81.38 322 GLU A O 1
ATOM 2563 N N . LYS A 1 323 ? 5.494 -1.924 12.358 1.00 82.12 323 LYS A N 1
ATOM 2564 C CA . LYS A 1 323 ? 6.926 -2.089 12.663 1.00 82.12 323 LYS A CA 1
ATOM 2565 C C . LYS A 1 323 ? 7.344 -1.408 13.965 1.00 82.12 323 LYS A C 1
ATOM 2567 O O . LYS A 1 323 ? 8.156 -1.958 14.702 1.00 82.12 323 LYS A O 1
ATOM 2572 N N . LYS A 1 324 ? 6.804 -0.217 14.238 1.00 84.12 324 LYS A N 1
ATOM 2573 C CA . LYS A 1 324 ? 7.121 0.559 15.448 1.00 84.12 324 LYS A CA 1
ATOM 2574 C C . LYS A 1 324 ? 6.150 0.303 16.594 1.00 84.12 324 LYS A C 1
ATOM 2576 O O . LYS A 1 324 ? 6.416 0.746 17.704 1.00 84.12 324 LYS A O 1
ATOM 2581 N N . ARG A 1 325 ? 5.049 -0.413 16.336 1.00 87.50 325 ARG A N 1
ATOM 2582 C CA . ARG A 1 325 ? 3.959 -0.675 17.289 1.00 87.50 325 ARG A CA 1
ATOM 2583 C C . ARG A 1 325 ? 3.417 0.618 17.887 1.00 87.50 325 ARG A C 1
ATOM 2585 O O . ARG A 1 325 ? 3.238 0.741 19.097 1.00 87.50 325 ARG A O 1
ATOM 2592 N N . GLN A 1 326 ? 3.201 1.589 17.012 1.00 89.62 326 GLN A N 1
ATOM 2593 C CA . GLN A 1 326 ? 2.703 2.907 17.365 1.00 89.62 326 GLN A CA 1
ATOM 2594 C C . GLN A 1 326 ? 1.370 3.164 16.681 1.00 89.62 326 GLN A C 1
ATOM 2596 O O . GLN A 1 326 ? 1.129 2.686 15.572 1.00 89.62 326 GLN A O 1
ATOM 2601 N N . ILE A 1 327 ? 0.523 3.935 17.347 1.00 89.31 327 ILE A N 1
ATOM 2602 C CA . ILE A 1 327 ? -0.764 4.368 16.827 1.00 89.31 327 ILE A CA 1
ATOM 2603 C C . ILE A 1 327 ? -0.739 5.875 16.574 1.00 89.31 327 ILE A C 1
ATOM 2605 O O . ILE A 1 327 ? -0.273 6.647 17.413 1.00 89.31 327 ILE A O 1
ATOM 2609 N N . ASP A 1 328 ? -1.294 6.272 15.430 1.00 89.75 328 ASP A N 1
ATOM 2610 C CA . ASP A 1 328 ? -1.665 7.650 15.127 1.00 89.75 328 ASP A CA 1
ATOM 2611 C C . ASP A 1 328 ? -3.074 7.914 15.666 1.00 89.75 328 ASP A C 1
ATOM 2613 O O . ASP A 1 328 ? -4.035 7.274 15.227 1.00 89.75 328 ASP A O 1
ATOM 2617 N N . LEU A 1 329 ? -3.210 8.857 16.599 1.00 89.06 329 LEU A N 1
ATOM 2618 C CA . LEU A 1 329 ? -4.503 9.295 17.129 1.00 89.06 329 LEU A CA 1
ATOM 2619 C C . LEU A 1 329 ? -4.841 10.699 16.656 1.00 89.06 329 LEU A C 1
ATOM 2621 O O . LEU A 1 329 ? -3.960 11.520 16.413 1.00 89.06 329 LEU A O 1
ATOM 2625 N N . LYS A 1 330 ? -6.137 10.975 16.564 1.00 87.88 330 LYS A N 1
ATOM 2626 C CA . LYS A 1 330 ? -6.683 12.309 16.347 1.00 87.88 330 LYS A CA 1
ATOM 2627 C C . LYS A 1 330 ? -7.686 12.647 17.441 1.00 87.88 330 LYS A C 1
ATOM 2629 O O . LYS A 1 330 ? -8.417 11.765 17.903 1.00 87.88 330 LYS A O 1
ATOM 2634 N N . SER A 1 331 ? -7.725 13.913 17.840 1.00 79.88 331 SER A N 1
ATOM 2635 C CA . SER A 1 331 ? -8.770 14.433 18.726 1.00 79.88 331 SER A CA 1
ATOM 2636 C C . SER A 1 331 ? -10.137 14.401 18.030 1.00 79.88 331 SER A C 1
ATOM 2638 O O . SER A 1 331 ? -10.229 14.154 16.822 1.00 79.88 331 SER A O 1
ATOM 2640 N N . ALA A 1 332 ? -11.209 14.680 18.776 1.00 70.06 332 ALA A N 1
ATOM 2641 C CA . ALA A 1 332 ? -12.545 14.866 18.205 1.00 70.06 332 ALA A CA 1
ATOM 2642 C C . ALA A 1 332 ? -12.565 15.959 17.115 1.00 70.06 332 ALA A C 1
ATOM 2644 O O . ALA A 1 332 ? -13.203 15.782 16.081 1.00 70.06 332 ALA A O 1
ATOM 2645 N N . ALA A 1 333 ? -11.776 17.025 17.298 1.00 67.88 333 ALA A N 1
ATOM 2646 C CA . ALA A 1 333 ? -11.595 18.112 16.334 1.00 67.88 333 ALA A CA 1
ATOM 2647 C C . ALA A 1 333 ? -10.690 17.741 15.137 1.00 67.88 333 ALA A C 1
ATOM 2649 O O . ALA A 1 333 ? -10.456 18.556 14.248 1.00 67.88 333 ALA A O 1
ATOM 2650 N N . GLY A 1 334 ? -10.166 16.511 15.092 1.00 72.44 334 GLY A N 1
ATOM 2651 C CA . GLY A 1 334 ? -9.318 16.020 14.005 1.00 72.44 334 GLY A CA 1
ATOM 2652 C C . GLY A 1 334 ? -7.839 16.393 14.123 1.00 72.44 334 GLY A C 1
ATOM 2653 O O . GLY A 1 334 ? -7.067 16.057 13.220 1.00 72.44 334 GLY A O 1
ATOM 2654 N N . GLU A 1 335 ? -7.427 17.028 15.222 1.00 80.25 335 GLU A N 1
ATOM 2655 C CA . GLU A 1 335 ? -6.032 17.401 15.460 1.00 80.25 335 GLU A CA 1
ATOM 2656 C C . GLU A 1 335 ? -5.180 16.146 15.688 1.00 80.25 335 GLU A C 1
ATOM 2658 O O . GLU A 1 335 ? -5.538 15.311 16.526 1.00 80.25 335 GLU A O 1
ATOM 2663 N N . PRO A 1 336 ? -4.076 15.964 14.944 1.00 82.12 336 PRO A N 1
ATOM 2664 C CA . PRO A 1 336 ? -3.226 14.794 15.087 1.00 82.12 336 PRO A CA 1
ATOM 2665 C C . PRO A 1 336 ? -2.390 14.870 16.367 1.00 82.12 336 PRO A C 1
ATOM 2667 O O . PRO A 1 336 ? -1.738 15.874 16.647 1.00 82.12 336 PRO A O 1
ATOM 2670 N N . PHE A 1 337 ? -2.345 13.764 17.102 1.00 80.94 337 PHE A N 1
ATOM 2671 C CA . PHE A 1 337 ? -1.372 13.548 18.166 1.00 80.94 337 PHE A CA 1
ATOM 2672 C C . PHE A 1 337 ? -0.091 12.936 17.601 1.00 80.94 337 PHE A C 1
ATOM 2674 O O . PHE A 1 337 ? -0.086 12.307 16.539 1.00 80.94 337 PHE A O 1
ATOM 2681 N N . THR A 1 338 ? 1.010 13.080 18.338 1.00 79.19 338 THR A N 1
ATOM 2682 C CA . THR A 1 338 ? 2.226 12.321 18.035 1.00 79.19 338 THR A CA 1
ATOM 2683 C C . THR A 1 338 ? 1.948 10.831 18.211 1.00 79.19 338 THR A C 1
ATOM 2685 O O . THR A 1 338 ? 1.148 10.432 19.055 1.00 79.19 338 THR A O 1
ATOM 2688 N N . LYS A 1 339 ? 2.642 10.000 17.439 1.00 87.38 339 LYS A N 1
ATOM 2689 C CA . LYS A 1 339 ? 2.578 8.539 17.528 1.00 87.38 339 LYS A CA 1
ATOM 2690 C C . LYS A 1 339 ? 2.765 8.033 18.957 1.00 87.38 339 LYS A C 1
ATOM 2692 O O . LYS A 1 339 ? 3.823 8.243 19.551 1.00 87.38 339 LYS A O 1
ATOM 2697 N N . ILE A 1 340 ? 1.767 7.318 19.476 1.00 89.62 340 ILE A N 1
ATOM 2698 C CA . ILE A 1 340 ? 1.775 6.775 20.841 1.00 89.62 340 ILE A CA 1
ATOM 2699 C C . ILE A 1 340 ? 2.107 5.278 20.802 1.00 89.62 340 ILE A C 1
ATOM 2701 O O . ILE A 1 340 ? 1.520 4.548 19.996 1.00 89.62 340 ILE A O 1
ATOM 2705 N N . PRO A 1 341 ? 3.032 4.783 21.646 1.00 91.44 341 PRO A N 1
ATOM 2706 C CA . PRO A 1 341 ? 3.313 3.356 21.758 1.00 91.44 341 PRO A CA 1
ATOM 2707 C C . PRO A 1 341 ? 2.086 2.550 22.199 1.00 91.44 341 PRO A C 1
ATOM 2709 O O . PRO A 1 341 ? 1.415 2.890 23.174 1.00 91.44 341 PRO A O 1
ATOM 2712 N N . LEU A 1 342 ? 1.844 1.419 21.534 1.00 91.31 342 LEU A N 1
ATOM 2713 C CA . LEU A 1 342 ? 0.758 0.497 21.875 1.00 91.31 342 LEU A CA 1
ATOM 2714 C C . LEU A 1 342 ? 0.825 -0.017 23.312 1.00 91.31 342 LEU A C 1
ATOM 2716 O O . LEU A 1 342 ? -0.209 -0.220 23.934 1.00 91.31 342 LEU A O 1
ATOM 2720 N N . THR A 1 343 ? 2.030 -0.220 23.841 1.00 92.06 343 THR A N 1
ATOM 2721 C CA . THR A 1 343 ? 2.243 -0.662 25.227 1.00 92.06 343 THR A CA 1
ATOM 2722 C C . THR A 1 343 ? 1.598 0.292 26.223 1.00 92.06 343 THR A C 1
ATOM 2724 O O . THR A 1 343 ? 0.930 -0.153 27.150 1.00 92.06 343 THR A O 1
ATOM 2727 N N . SER A 1 344 ? 1.760 1.598 26.003 1.00 91.50 344 SER A N 1
ATOM 2728 C CA . SER A 1 344 ? 1.216 2.630 26.882 1.00 91.50 344 SER A CA 1
ATOM 2729 C C . SER A 1 344 ? -0.304 2.719 26.763 1.00 91.50 344 SER A C 1
ATOM 2731 O O . SER A 1 344 ? -0.989 2.877 27.766 1.00 91.50 344 SER A O 1
ATOM 2733 N N . LEU A 1 345 ? -0.833 2.557 25.546 1.00 91.00 345 LEU A N 1
ATOM 2734 C CA . LEU A 1 345 ? -2.274 2.553 25.294 1.00 91.00 345 LEU A CA 1
ATOM 2735 C C . LEU A 1 345 ? -2.961 1.347 25.946 1.00 91.00 345 LEU A C 1
ATOM 2737 O O . LEU A 1 345 ? -3.933 1.519 26.674 1.00 91.00 345 LEU A O 1
ATOM 2741 N N . VAL A 1 346 ? -2.440 0.133 25.741 1.00 91.62 346 VAL A N 1
ATOM 2742 C CA . VAL A 1 346 ? -3.011 -1.084 26.345 1.00 91.62 346 VAL A CA 1
ATOM 2743 C C . VAL A 1 346 ? -3.008 -0.991 27.871 1.00 91.62 346 VAL A C 1
ATOM 2745 O O . VAL A 1 346 ? -4.028 -1.266 28.498 1.00 91.62 346 VAL A O 1
ATOM 2748 N N . ALA A 1 347 ? -1.908 -0.525 28.473 1.00 90.31 347 ALA A N 1
ATOM 2749 C CA . ALA A 1 347 ? -1.828 -0.332 29.922 1.00 90.31 347 ALA A CA 1
ATOM 2750 C C . ALA A 1 347 ? -2.887 0.651 30.462 1.00 90.31 347 ALA A C 1
ATOM 2752 O O . ALA A 1 347 ? -3.297 0.543 31.618 1.00 90.31 347 ALA A O 1
ATOM 2753 N N . ALA A 1 348 ? -3.360 1.580 29.629 1.00 91.50 348 ALA A N 1
ATOM 2754 C CA . ALA A 1 348 ? -4.355 2.584 29.979 1.00 91.50 348 ALA A CA 1
ATOM 2755 C C . ALA A 1 348 ? -5.813 2.185 29.682 1.00 91.50 348 ALA A C 1
ATOM 2757 O O . ALA A 1 348 ? -6.692 3.034 29.797 1.00 91.50 348 ALA A O 1
ATOM 2758 N N . GLY A 1 349 ? -6.094 0.918 29.351 1.00 89.50 349 GLY A N 1
ATOM 2759 C CA . GLY A 1 349 ? -7.467 0.454 29.085 1.00 89.50 349 GLY A CA 1
ATOM 2760 C C . GLY A 1 349 ? -7.943 0.745 27.660 1.00 89.50 349 GLY A C 1
ATOM 2761 O O . GLY A 1 349 ? -9.098 1.080 27.426 1.00 89.50 349 GLY A O 1
ATOM 2762 N N . PHE A 1 350 ? -7.037 0.664 26.687 1.00 88.88 350 PHE A N 1
ATOM 2763 C CA . PHE A 1 350 ? -7.365 0.867 25.279 1.00 88.88 350 PHE A CA 1
ATOM 2764 C C . PHE A 1 350 ? -8.405 -0.142 24.775 1.00 88.88 350 PHE A C 1
ATOM 2766 O O . PHE A 1 350 ? -8.161 -1.349 24.765 1.00 88.88 350 PHE A O 1
ATOM 2773 N N . SER A 1 351 ? -9.527 0.364 24.268 1.00 90.31 351 SER A N 1
ATOM 2774 C CA . SER A 1 351 ? -10.580 -0.444 23.651 1.00 90.31 351 SER A CA 1
ATOM 2775 C C . SER A 1 351 ? -11.184 0.263 22.438 1.00 90.31 351 SER A C 1
ATOM 2777 O O . SER A 1 351 ? -11.160 1.490 22.324 1.00 90.31 351 SER A O 1
ATOM 2779 N N . ARG A 1 352 ? -11.711 -0.508 21.480 1.00 88.50 352 ARG A N 1
ATOM 2780 C CA . ARG A 1 352 ? -12.508 0.059 20.386 1.00 88.50 352 ARG A CA 1
ATOM 2781 C C . ARG A 1 352 ? -13.917 0.320 20.899 1.00 88.50 352 ARG A C 1
ATOM 2783 O O . ARG A 1 352 ? -14.523 -0.566 21.490 1.00 88.50 352 ARG A O 1
ATOM 2790 N N . VAL A 1 353 ? -14.453 1.495 20.588 1.00 85.44 353 VAL A N 1
ATOM 2791 C CA . VAL A 1 353 ? -15.881 1.765 20.747 1.00 85.44 353 VAL A CA 1
ATOM 2792 C C . VAL A 1 353 ? -16.585 1.085 19.570 1.00 85.44 353 VAL A C 1
ATOM 2794 O O . VAL A 1 353 ? -16.450 1.517 18.425 1.00 85.44 353 VAL A O 1
ATOM 2797 N N . SER A 1 354 ? -17.226 -0.053 19.819 1.00 68.88 354 SER A N 1
ATOM 2798 C CA . SER A 1 354 ? -18.154 -0.697 18.883 1.00 68.88 354 SER A CA 1
ATOM 2799 C C . SER A 1 354 ? -19.558 -0.659 19.471 1.00 68.88 354 SER A C 1
ATOM 2801 O O . SER A 1 354 ? -19.695 -0.711 20.692 1.00 68.88 354 SER A O 1
ATOM 2803 N N . GLU A 1 355 ? -20.573 -0.578 18.610 1.00 46.19 355 GLU A N 1
ATOM 2804 C CA . GLU A 1 355 ? -21.977 -0.745 18.999 1.00 46.19 355 GLU A CA 1
ATOM 2805 C C . GLU A 1 355 ? -22.137 -2.027 19.835 1.00 46.19 355 GLU A C 1
ATOM 2807 O O . GLU A 1 355 ? -21.570 -3.073 19.495 1.00 46.19 355 GLU A O 1
ATOM 2812 N N . ALA A 1 356 ? -22.839 -1.895 20.962 1.00 31.80 356 ALA A N 1
ATOM 2813 C CA . ALA A 1 356 ? -23.339 -3.012 21.754 1.00 31.80 356 ALA A CA 1
ATOM 2814 C C . ALA A 1 356 ? -24.541 -3.662 21.062 1.00 31.80 356 ALA A C 1
ATOM 2816 O O . ALA A 1 356 ? -25.308 -2.911 20.413 1.00 31.80 356 ALA A O 1
#

pLDDT: mean 82.4, std 12.68, range [31.8, 97.25]

Radius of gyration: 30.43 Å; chains: 1; bounding box: 78×71×68 Å

Foldseek 3Di:
DVLVVLVVVLVVLVVVLVVCVVVVHDPVVNVVSVVVNVVSVVVSVVVCVVPVVNVVVVVVVVVLDPPVQDDVPDPDDSDDDPPDPVVVSVVVVVLPDQPQDDDDDQWDWDPFWWFWDQDPVRAIFTKGKDFLLCQQADDADPVGHGDGGHLVSLVVFLVFFPDPLLSVVSVVLSVVLVPDDDSVVSNVVSVVCQVAVASDNPHDRPRITMGTDPDDDPVQWDFPDPDPPPVVVVVSGGGITGIPDDANWWWWFAFLVRFIAIDTHGSPHDPVVVVVVLVPDPGTPGTAATGDQFHKKFFQQWFDDPPDIDGGGIWTWHDADRVQQWTWTADSVRHIDPTDHPVRRVVRVIHTDDDD